Protein AF-R8BFD8-F1 (afdb_monomer)

Structure (mmCIF, N/CA/C/O backbone):
data_AF-R8BFD8-F1
#
_entry.id   AF-R8BFD8-F1
#
loop_
_atom_site.group_PDB
_atom_site.id
_atom_site.type_symbol
_atom_site.label_atom_id
_atom_site.label_alt_id
_atom_site.label_comp_id
_atom_site.label_asym_id
_atom_site.label_entity_id
_atom_site.label_seq_id
_atom_site.pdbx_PDB_ins_code
_atom_site.Cartn_x
_atom_site.Cartn_y
_atom_site.Cartn_z
_atom_site.occupancy
_atom_site.B_iso_or_equiv
_atom_site.auth_seq_id
_atom_site.auth_comp_id
_atom_site.auth_asym_id
_atom_site.auth_atom_id
_atom_site.pdbx_PDB_model_num
ATOM 1 N N . MET A 1 1 ? 11.371 11.823 -6.526 1.00 84.00 1 MET A N 1
ATOM 2 C CA . MET A 1 1 ? 12.541 11.211 -5.851 1.00 84.00 1 MET A CA 1
ATOM 3 C C . MET A 1 1 ? 12.281 10.876 -4.382 1.00 84.00 1 MET A C 1
ATOM 5 O O . MET A 1 1 ? 12.639 9.782 -3.983 1.00 84.00 1 MET A O 1
ATOM 9 N N . GLN A 1 2 ? 11.644 11.744 -3.578 1.00 92.69 2 GLN A N 1
ATOM 10 C CA . GLN A 1 2 ? 11.402 11.469 -2.145 1.00 92.69 2 GLN A CA 1
ATOM 11 C C . GLN A 1 2 ? 10.593 10.185 -1.894 1.00 92.69 2 GLN A C 1
ATOM 13 O O . GLN A 1 2 ? 11.042 9.323 -1.149 1.00 92.69 2 GLN A O 1
ATOM 18 N N . THR A 1 3 ? 9.448 10.019 -2.565 1.00 94.12 3 THR A N 1
ATOM 19 C CA . THR A 1 3 ? 8.595 8.826 -2.421 1.00 94.12 3 THR A CA 1
ATOM 20 C C . THR A 1 3 ? 9.321 7.539 -2.811 1.00 94.12 3 THR A C 1
ATOM 22 O O . THR A 1 3 ? 9.211 6.547 -2.109 1.00 94.12 3 THR A O 1
ATOM 25 N N . MET A 1 4 ? 10.118 7.571 -3.883 1.00 94.62 4 MET A N 1
ATOM 26 C CA . MET A 1 4 ? 10.977 6.452 -4.281 1.00 94.62 4 MET A CA 1
ATOM 27 C C . MET A 1 4 ? 11.963 6.108 -3.162 1.00 94.62 4 MET A C 1
ATOM 29 O O . MET A 1 4 ? 11.934 5.005 -2.637 1.00 94.62 4 MET A O 1
ATOM 33 N N . SER A 1 5 ? 12.754 7.080 -2.701 1.00 94.38 5 SER A N 1
ATOM 34 C CA . SER A 1 5 ? 13.704 6.868 -1.601 1.00 94.38 5 SER A CA 1
ATOM 35 C C . SER A 1 5 ? 13.037 6.316 -0.332 1.00 94.38 5 SER A C 1
ATOM 37 O O . SER A 1 5 ? 13.624 5.469 0.331 1.00 94.38 5 SER A O 1
ATOM 39 N N . TYR A 1 6 ? 11.803 6.726 -0.019 1.00 95.19 6 TYR A N 1
ATOM 40 C CA . TYR A 1 6 ? 11.042 6.166 1.100 1.00 95.19 6 TYR A CA 1
ATOM 41 C C . TYR A 1 6 ? 10.766 4.665 0.931 1.00 95.19 6 TYR A C 1
ATOM 43 O O . TYR A 1 6 ? 11.031 3.902 1.852 1.00 95.19 6 TYR A O 1
ATOM 51 N N . PHE A 1 7 ? 10.272 4.224 -0.229 1.00 95.56 7 PHE A N 1
ATOM 52 C CA . PHE A 1 7 ? 9.937 2.810 -0.455 1.00 95.56 7 PHE A CA 1
ATOM 53 C C . PHE A 1 7 ? 11.155 1.884 -0.548 1.00 95.56 7 PHE A C 1
ATOM 55 O O . PHE A 1 7 ? 11.007 0.687 -0.325 1.00 95.56 7 PHE A O 1
ATOM 62 N N . HIS A 1 8 ? 12.338 2.435 -0.818 1.00 94.88 8 HIS A N 1
ATOM 63 C CA . HIS A 1 8 ? 13.604 1.701 -0.763 1.00 94.88 8 HIS A CA 1
ATOM 64 C C . HIS A 1 8 ? 14.274 1.746 0.609 1.00 94.88 8 HIS A C 1
ATOM 66 O O . HIS A 1 8 ? 15.316 1.127 0.781 1.00 94.88 8 HIS A O 1
ATOM 72 N N . MET A 1 9 ? 13.736 2.487 1.577 1.00 92.88 9 MET A N 1
ATOM 73 C CA . MET A 1 9 ? 14.302 2.533 2.920 1.00 92.88 9 MET A CA 1
ATOM 74 C C . MET A 1 9 ? 14.095 1.190 3.628 1.00 92.88 9 MET A C 1
ATOM 76 O O . MET A 1 9 ? 12.984 0.659 3.641 1.00 92.88 9 MET A O 1
ATOM 80 N N . ASP A 1 10 ? 15.133 0.665 4.272 1.00 86.69 10 ASP A N 1
ATOM 81 C CA . ASP A 1 10 ? 14.997 -0.548 5.074 1.00 86.69 10 ASP A CA 1
ATOM 82 C C . ASP A 1 10 ? 14.181 -0.271 6.343 1.00 86.69 10 ASP A C 1
ATOM 84 O O . ASP A 1 10 ? 14.460 0.654 7.107 1.00 86.69 10 ASP A O 1
ATOM 88 N N . GLY A 1 11 ? 13.168 -1.103 6.591 1.00 72.12 11 GLY A N 1
ATOM 89 C CA . GLY A 1 11 ? 12.251 -0.955 7.728 1.00 72.12 11 GLY A CA 1
ATOM 90 C C . GLY A 1 11 ? 12.814 -1.392 9.083 1.00 72.12 11 GLY A C 1
ATOM 91 O O . GLY A 1 11 ? 12.080 -1.408 10.069 1.00 72.12 11 GLY A O 1
ATOM 92 N N . ASN A 1 12 ? 14.090 -1.782 9.151 1.00 71.06 12 ASN A N 1
ATOM 93 C CA . ASN A 1 12 ? 14.709 -2.264 10.382 1.00 71.06 12 ASN A CA 1
ATOM 94 C C . ASN A 1 12 ? 15.147 -1.068 11.252 1.00 71.06 12 ASN A C 1
ATOM 96 O O . ASN A 1 12 ? 15.845 -0.190 10.740 1.00 71.06 12 ASN A O 1
ATOM 100 N N . PRO A 1 13 ? 14.785 -1.007 12.549 1.00 62.38 13 PRO A N 1
ATOM 101 C CA . PRO A 1 13 ? 15.193 0.065 13.462 1.00 62.38 13 PRO A CA 1
ATOM 102 C C . PRO A 1 13 ? 16.685 -0.011 13.841 1.00 62.38 13 PRO A C 1
ATOM 104 O O . PRO A 1 13 ? 17.040 -0.163 15.009 1.00 62.38 13 PRO A O 1
ATOM 107 N N . SER A 1 14 ? 17.577 0.087 12.856 1.00 63.44 14 SER A N 1
ATOM 108 C CA . SER A 1 14 ? 19.000 0.330 13.088 1.00 63.44 14 SER A CA 1
ATOM 109 C C . SER A 1 14 ? 19.258 1.825 13.300 1.00 63.44 14 SER A C 1
ATOM 111 O O . SER A 1 14 ? 18.475 2.670 12.867 1.00 63.44 14 SER A O 1
ATOM 113 N N . GLU A 1 15 ? 20.374 2.169 13.944 1.00 66.94 15 GLU A N 1
ATOM 114 C CA . GLU A 1 15 ? 20.795 3.566 14.142 1.00 66.94 15 GLU A CA 1
ATOM 115 C C . GLU A 1 15 ? 21.097 4.287 12.815 1.00 66.94 15 GLU A C 1
ATOM 117 O O . GLU A 1 15 ? 21.105 5.517 12.764 1.00 66.94 15 GLU A O 1
ATOM 122 N N . VAL A 1 16 ? 21.322 3.530 11.734 1.00 79.50 16 VAL A N 1
ATOM 123 C CA . VAL A 1 16 ? 21.643 4.052 10.404 1.00 79.50 16 VAL A CA 1
ATOM 124 C C . VAL A 1 16 ? 20.543 3.686 9.416 1.00 79.50 16 VAL A C 1
ATOM 126 O O . VAL A 1 16 ? 20.238 2.512 9.214 1.00 79.50 16 VAL A O 1
ATOM 129 N N . THR A 1 17 ? 19.985 4.700 8.754 1.00 85.00 17 THR A N 1
ATOM 130 C CA . THR A 1 17 ? 19.067 4.520 7.626 1.00 85.00 17 THR A CA 1
ATOM 131 C C . THR A 1 17 ? 19.808 3.901 6.443 1.00 85.00 17 THR A C 1
ATOM 133 O O . THR A 1 17 ? 20.804 4.454 5.974 1.00 85.00 17 THR A O 1
ATOM 136 N N . GLN A 1 18 ? 19.317 2.760 5.963 1.00 90.00 18 GLN A N 1
ATOM 137 C CA . GLN A 1 18 ? 19.840 2.057 4.792 1.00 90.00 18 GLN A CA 1
ATOM 138 C C . GLN A 1 18 ? 18.793 2.036 3.679 1.00 90.00 18 GLN A C 1
ATOM 140 O O . GLN A 1 18 ? 17.596 2.179 3.938 1.00 90.00 18 GLN A O 1
ATOM 145 N N . TRP A 1 19 ? 19.267 1.896 2.441 1.00 92.81 19 TRP A N 1
ATOM 146 C CA . TRP A 1 19 ? 18.424 1.801 1.258 1.00 92.81 19 TRP A CA 1
ATOM 147 C C . TRP A 1 19 ? 18.726 0.522 0.490 1.00 92.81 19 TRP A C 1
ATOM 149 O O . TRP A 1 19 ? 19.882 0.252 0.159 1.00 92.81 19 TRP A O 1
ATOM 159 N N . ASN A 1 20 ? 17.675 -0.219 0.159 1.00 91.62 20 ASN A N 1
ATOM 160 C CA . ASN A 1 20 ? 17.741 -1.404 -0.672 1.00 91.62 20 ASN A CA 1
ATOM 161 C C . ASN A 1 20 ? 17.723 -1.009 -2.162 1.00 91.62 20 ASN A C 1
ATOM 163 O O . ASN A 1 20 ? 16.732 -0.438 -2.618 1.00 91.62 20 ASN A O 1
ATOM 167 N N . PRO A 1 21 ? 18.777 -1.316 -2.941 1.00 91.81 21 PRO A N 1
ATOM 168 C CA . PRO A 1 21 ? 18.846 -0.963 -4.358 1.00 91.81 21 PRO A CA 1
ATOM 169 C C . PRO A 1 21 ? 18.032 -1.899 -5.266 1.00 91.81 21 PRO A C 1
ATOM 171 O O . PRO A 1 21 ? 17.953 -1.654 -6.468 1.00 91.81 21 PRO A O 1
ATOM 174 N N . ALA A 1 22 ? 17.491 -2.999 -4.736 1.00 92.69 22 ALA A N 1
ATOM 175 C CA . ALA A 1 22 ? 16.716 -3.947 -5.523 1.00 92.69 22 ALA A CA 1
ATOM 176 C C . ALA A 1 22 ? 15.376 -3.323 -5.959 1.00 92.69 22 ALA A C 1
ATOM 178 O O . ALA A 1 22 ? 14.750 -2.623 -5.158 1.00 92.69 22 ALA A O 1
ATOM 179 N N . PRO A 1 23 ? 14.910 -3.591 -7.194 1.00 94.25 23 PRO A N 1
ATOM 180 C CA . PRO A 1 23 ? 13.660 -3.029 -7.684 1.00 94.25 23 PRO A CA 1
ATOM 181 C C . PRO A 1 23 ? 12.478 -3.535 -6.860 1.00 94.25 23 PRO A C 1
ATOM 183 O O . PRO A 1 23 ? 12.474 -4.687 -6.407 1.00 94.25 23 PRO A O 1
ATOM 186 N N . LEU A 1 24 ? 11.439 -2.713 -6.704 1.00 94.25 24 LEU A N 1
ATOM 187 C CA . LEU A 1 24 ? 10.277 -3.061 -5.877 1.00 94.25 24 LEU A CA 1
ATOM 188 C C . LEU A 1 24 ? 9.562 -4.348 -6.318 1.00 94.25 24 LEU A C 1
ATOM 190 O O . LEU A 1 24 ? 8.966 -5.046 -5.500 1.00 94.25 24 LEU A O 1
ATOM 194 N N . THR A 1 25 ? 9.646 -4.692 -7.602 1.00 92.44 25 THR A N 1
ATOM 195 C CA . THR A 1 25 ? 9.129 -5.938 -8.195 1.00 92.44 25 THR A CA 1
ATOM 196 C C . THR A 1 25 ? 9.777 -7.201 -7.631 1.00 92.44 25 THR A C 1
ATOM 198 O O . THR A 1 25 ? 9.126 -8.250 -7.603 1.00 92.44 25 THR A O 1
ATOM 201 N N . SER A 1 26 ? 11.032 -7.104 -7.185 1.00 92.56 26 SER A N 1
ATOM 202 C CA . SER A 1 26 ? 11.797 -8.212 -6.605 1.00 92.56 26 SER A CA 1
ATOM 203 C C . SER A 1 26 ? 11.483 -8.447 -5.124 1.00 92.56 26 SER A C 1
ATOM 205 O O . SER A 1 26 ? 11.767 -9.525 -4.598 1.00 92.56 26 SER A O 1
ATOM 207 N N . LEU A 1 27 ? 10.874 -7.465 -4.451 1.00 92.12 27 LEU A N 1
ATOM 208 C CA . LEU A 1 27 ? 10.529 -7.560 -3.039 1.00 92.12 27 LEU A CA 1
ATOM 209 C C . LEU A 1 27 ? 9.238 -8.373 -2.847 1.00 92.12 27 LEU A C 1
ATOM 211 O O . LEU A 1 27 ? 8.255 -8.167 -3.569 1.00 92.12 27 LEU A O 1
ATOM 215 N N . PRO A 1 28 ? 9.193 -9.289 -1.863 1.00 93.06 28 PRO A N 1
ATOM 216 C CA . PRO A 1 28 ? 7.971 -10.016 -1.555 1.00 93.06 28 PRO A CA 1
ATOM 217 C C . PRO A 1 28 ? 6.921 -9.054 -0.970 1.00 93.06 28 PRO A C 1
ATOM 219 O O . PRO A 1 28 ? 7.227 -8.321 -0.026 1.00 93.06 28 PRO A O 1
ATOM 222 N N . PRO A 1 29 ? 5.678 -9.045 -1.485 1.00 94.56 29 PRO A N 1
ATOM 223 C CA . PRO A 1 29 ? 4.630 -8.201 -0.934 1.00 94.56 29 PRO A CA 1
ATOM 224 C C . PRO A 1 29 ? 4.125 -8.742 0.405 1.00 94.56 29 PRO A C 1
ATOM 226 O O . PRO A 1 29 ? 4.040 -9.951 0.624 1.00 94.56 29 PRO A O 1
ATOM 229 N N . ILE A 1 30 ? 3.707 -7.829 1.276 1.00 93.88 30 ILE A N 1
ATOM 230 C CA . ILE A 1 30 ? 2.951 -8.151 2.482 1.00 93.88 30 ILE A CA 1
ATOM 231 C C . ILE A 1 30 ? 1.504 -8.427 2.077 1.00 93.88 30 ILE A C 1
ATOM 233 O O . ILE A 1 30 ? 0.840 -7.584 1.477 1.00 93.88 30 ILE A O 1
ATOM 237 N N . GLU A 1 31 ? 1.006 -9.606 2.431 1.00 95.00 31 GLU A N 1
ATOM 238 C CA . GLU A 1 31 ? -0.374 -10.008 2.177 1.00 95.00 31 GLU A CA 1
ATOM 239 C C . GLU A 1 31 ? -1.286 -9.613 3.346 1.00 95.00 31 GLU A C 1
ATOM 241 O O . GLU A 1 31 ? -1.130 -10.092 4.472 1.00 95.00 31 GLU A O 1
ATOM 246 N N . VAL A 1 32 ? -2.277 -8.761 3.079 1.00 94.38 32 VAL A N 1
ATOM 247 C CA . VAL A 1 32 ? -3.263 -8.320 4.072 1.00 94.38 32 VAL A CA 1
ATOM 248 C C . VAL A 1 32 ? -4.663 -8.741 3.646 1.00 94.38 32 VAL A C 1
ATOM 250 O O . VAL A 1 32 ? -5.207 -8.227 2.672 1.00 94.38 32 VAL A O 1
ATOM 253 N N . LYS A 1 33 ? -5.280 -9.655 4.400 1.00 94.94 33 LYS A N 1
ATOM 254 C CA . LYS A 1 33 ? -6.682 -10.037 4.183 1.00 94.94 33 LYS A CA 1
ATOM 255 C C . LYS A 1 33 ? -7.604 -8.854 4.447 1.00 94.94 33 LYS A C 1
ATOM 257 O O . LYS A 1 33 ? -7.488 -8.224 5.496 1.00 94.94 33 LYS A O 1
ATOM 262 N N . TYR A 1 34 ? -8.539 -8.582 3.548 1.00 94.00 34 TYR A N 1
ATOM 263 C CA . TYR A 1 34 ? -9.523 -7.507 3.727 1.00 94.00 34 TYR A CA 1
ATOM 264 C C . TYR A 1 34 ? -10.944 -8.019 3.990 1.00 94.00 34 TYR A C 1
ATOM 266 O O . TYR A 1 34 ? -11.841 -7.228 4.264 1.00 94.00 34 TYR A O 1
ATOM 274 N N . ALA A 1 35 ? -11.153 -9.333 3.942 1.00 90.62 35 ALA A N 1
ATOM 275 C CA . ALA A 1 35 ? -12.421 -9.968 4.265 1.00 90.62 35 ALA A CA 1
ATOM 276 C C . ALA A 1 35 ? -12.218 -11.232 5.120 1.00 90.62 35 ALA A C 1
ATOM 278 O O . ALA A 1 35 ? -11.097 -11.686 5.373 1.00 90.62 35 ALA A O 1
ATOM 279 N N . GLY A 1 36 ? -13.332 -11.770 5.621 1.00 87.88 36 GLY A N 1
ATOM 280 C CA . GLY A 1 36 ? -13.361 -12.914 6.528 1.00 87.88 36 GLY A CA 1
ATOM 281 C C . GLY A 1 36 ? -13.131 -12.563 8.009 1.00 87.88 36 GLY A C 1
ATOM 282 O O . GLY A 1 36 ? -12.995 -11.396 8.375 1.00 87.88 36 GLY A O 1
ATOM 283 N N . PRO A 1 37 ? -13.091 -13.581 8.889 1.00 83.81 37 PRO A N 1
ATOM 284 C CA . PRO A 1 37 ? -13.007 -13.398 10.344 1.00 83.81 37 PRO A CA 1
ATOM 285 C C . PRO A 1 37 ? -11.646 -12.871 10.819 1.00 83.81 37 PRO A C 1
ATOM 287 O O . PRO A 1 37 ? -11.534 -12.354 11.924 1.00 83.81 37 PRO A O 1
ATOM 290 N N . SER A 1 38 ? -10.607 -13.001 9.991 1.00 86.19 38 SER A N 1
ATOM 291 C CA . SER A 1 38 ? -9.245 -12.547 10.276 1.00 86.19 38 SER A CA 1
ATOM 292 C C . SER A 1 38 ? -8.852 -11.368 9.378 1.00 86.19 38 SER A C 1
ATOM 294 O O . SER A 1 38 ? -7.745 -11.358 8.829 1.00 86.19 38 SER A O 1
ATOM 296 N N . GLN A 1 39 ? -9.775 -10.430 9.146 1.00 88.88 39 GLN A N 1
ATOM 297 C CA . GLN A 1 39 ? -9.487 -9.241 8.345 1.00 88.88 39 GLN A CA 1
ATOM 298 C C . GLN A 1 39 ? -8.390 -8.404 9.014 1.00 88.88 39 GLN A C 1
ATOM 300 O O . GLN A 1 39 ? -8.391 -8.174 10.224 1.00 88.88 39 GLN A O 1
ATOM 305 N N . GLY A 1 40 ? -7.416 -7.982 8.218 1.00 88.44 40 GLY A N 1
ATOM 306 C CA . GLY A 1 40 ? -6.271 -7.219 8.679 1.00 88.44 40 GLY A CA 1
ATOM 307 C C . GLY A 1 40 ? -6.493 -5.707 8.704 1.00 88.44 40 GLY A C 1
ATOM 308 O O . GLY A 1 40 ? -5.697 -4.993 9.318 1.00 88.44 40 GLY A O 1
ATOM 309 N N . ILE A 1 41 ? -7.559 -5.241 8.060 1.00 92.69 41 ILE A N 1
ATOM 310 C CA . ILE A 1 41 ? -7.981 -3.843 7.986 1.00 92.69 41 ILE A CA 1
ATOM 311 C C . ILE A 1 41 ? -9.479 -3.761 8.273 1.00 92.69 41 ILE A C 1
ATOM 313 O O . ILE A 1 41 ? -10.209 -4.712 7.998 1.00 92.69 41 ILE A O 1
ATOM 317 N N . ALA A 1 42 ? -9.942 -2.633 8.811 1.00 90.12 42 ALA A N 1
ATOM 318 C CA . ALA A 1 42 ? -11.379 -2.416 9.017 1.00 90.12 42 ALA A CA 1
ATOM 319 C C . ALA A 1 42 ? -12.106 -1.940 7.753 1.00 90.12 42 ALA A C 1
ATOM 321 O O . ALA A 1 42 ? -13.295 -2.192 7.583 1.00 90.12 42 ALA A O 1
ATOM 322 N N . GLY A 1 43 ? -11.392 -1.244 6.875 1.00 91.88 43 GLY A N 1
ATOM 323 C CA . GLY A 1 43 ? -11.936 -0.681 5.652 1.00 91.88 43 GLY A CA 1
ATOM 324 C C . GLY A 1 43 ? -11.009 0.357 5.054 1.00 91.88 43 GLY A C 1
ATOM 325 O O . GLY A 1 43 ? -10.071 0.800 5.712 1.00 91.88 43 GLY A O 1
ATOM 326 N N . ILE A 1 44 ? -11.266 0.717 3.804 1.00 94.25 44 ILE A N 1
ATOM 327 C CA . ILE A 1 44 ? -10.526 1.743 3.076 1.00 94.25 44 ILE A CA 1
ATOM 328 C C . ILE A 1 44 ? -11.349 3.027 3.072 1.00 94.25 44 ILE A C 1
ATOM 330 O O . ILE A 1 44 ? -12.543 2.997 2.768 1.00 94.25 44 ILE A O 1
ATOM 334 N N . ILE A 1 45 ? -10.702 4.148 3.387 1.00 92.88 45 ILE A N 1
ATOM 335 C CA . ILE A 1 45 ? -11.280 5.493 3.279 1.00 92.88 45 ILE A CA 1
ATOM 336 C C . ILE A 1 45 ? -10.656 6.202 2.079 1.00 92.88 45 ILE A C 1
ATOM 338 O O . ILE A 1 45 ? -9.440 6.160 1.901 1.00 92.88 45 ILE A O 1
ATOM 342 N N . CYS A 1 46 ? -11.467 6.909 1.294 1.00 91.25 46 CYS A N 1
ATOM 343 C CA . CYS A 1 46 ? -10.990 7.775 0.217 1.00 91.25 46 CYS A CA 1
ATOM 344 C C . CYS A 1 46 ? -11.155 9.250 0.595 1.00 91.25 46 CYS A C 1
ATOM 346 O O . CYS A 1 46 ? -12.250 9.678 0.953 1.00 91.25 46 CYS A O 1
ATOM 348 N N . TYR A 1 47 ? -10.091 10.046 0.487 1.00 89.00 47 TYR A N 1
ATOM 349 C CA . TYR A 1 47 ? -10.139 11.496 0.699 1.00 89.00 47 TYR A CA 1
ATOM 350 C C . TYR A 1 47 ? -10.178 12.271 -0.617 1.00 89.00 47 TYR A C 1
ATOM 352 O O . TYR A 1 47 ? -9.471 11.966 -1.577 1.00 89.00 47 TYR A O 1
ATOM 360 N N . GLY A 1 48 ? -10.970 13.347 -0.636 1.00 73.50 48 GLY A N 1
ATOM 361 C CA . GLY A 1 48 ? -10.963 14.338 -1.716 1.00 73.50 48 GLY A CA 1
ATOM 362 C C . GLY A 1 48 ? -11.555 13.864 -3.048 1.00 73.50 48 GLY A C 1
ATOM 363 O O . GLY A 1 48 ? -11.412 14.575 -4.048 1.00 73.50 48 GLY A O 1
ATOM 364 N N . SER A 1 49 ? -12.199 12.695 -3.077 1.00 69.62 49 SER A N 1
ATOM 365 C CA . SER A 1 49 ? -12.963 12.194 -4.221 1.00 69.62 49 SER A CA 1
ATOM 366 C C . SER A 1 49 ? -14.192 11.418 -3.747 1.00 69.62 49 SER A C 1
ATOM 368 O O . SER A 1 49 ? -14.111 10.6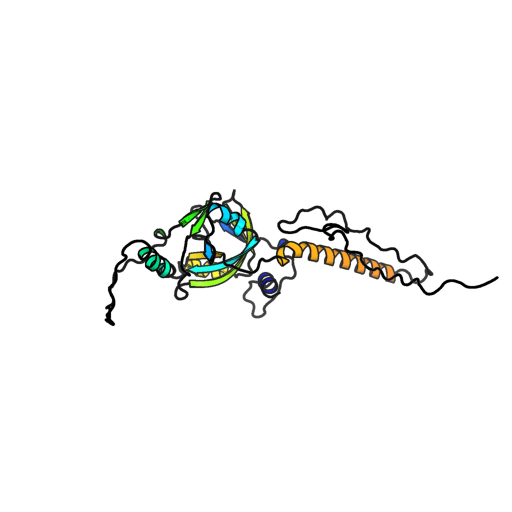01 -2.833 1.00 69.62 49 SER A O 1
ATOM 370 N N . HIS A 1 50 ? -15.336 11.678 -4.380 1.00 77.38 50 HIS A N 1
ATOM 371 C CA . HIS A 1 50 ? -16.529 10.851 -4.227 1.00 77.38 50 HIS A CA 1
ATOM 372 C C . HIS A 1 50 ? -16.376 9.650 -5.154 1.00 77.38 50 HIS A C 1
ATOM 374 O O . HIS A 1 50 ? -16.819 9.675 -6.302 1.00 77.38 50 HIS A O 1
ATOM 380 N N . LEU A 1 51 ? -15.659 8.634 -4.683 1.00 82.25 51 LEU A N 1
ATOM 381 C CA . LEU A 1 51 ? -15.451 7.420 -5.453 1.00 82.25 51 LEU A CA 1
ATOM 382 C C . LEU A 1 51 ? -16.652 6.488 -5.281 1.00 82.25 51 LEU A C 1
ATOM 384 O O . LEU A 1 51 ? -17.083 6.204 -4.163 1.00 82.25 51 LEU A O 1
ATOM 388 N N . MET A 1 52 ? -17.200 6.014 -6.398 1.00 87.19 52 MET A N 1
ATOM 389 C CA . MET A 1 52 ? -18.243 4.996 -6.353 1.00 87.19 52 MET A CA 1
ATOM 390 C C . MET A 1 52 ? -17.628 3.664 -5.905 1.00 87.19 52 MET A C 1
ATOM 392 O O . MET A 1 52 ? -16.556 3.316 -6.402 1.00 87.19 52 MET A O 1
ATOM 396 N N . PRO A 1 53 ? -18.293 2.876 -5.036 1.00 88.00 53 PRO A N 1
ATOM 397 C CA . PRO A 1 53 ? -17.709 1.645 -4.496 1.00 88.00 53 PRO A CA 1
ATOM 398 C C . PRO A 1 53 ? -17.217 0.658 -5.565 1.00 88.00 53 PRO A C 1
ATOM 400 O O . PRO A 1 53 ? -16.196 0.015 -5.374 1.00 88.00 53 PRO A O 1
ATOM 403 N N . HIS A 1 54 ? -17.895 0.575 -6.715 1.00 90.12 54 HIS A N 1
ATOM 404 C CA . HIS A 1 54 ? -17.516 -0.323 -7.814 1.00 90.12 54 HIS A CA 1
ATOM 405 C C . HIS A 1 54 ? -16.238 0.084 -8.566 1.00 90.12 54 HIS A C 1
ATOM 407 O O . HIS A 1 54 ? -15.751 -0.697 -9.367 1.00 90.12 54 HIS A O 1
ATOM 413 N N . LEU A 1 55 ? -15.708 1.290 -8.339 1.00 91.31 55 LEU A N 1
ATOM 414 C CA . LEU A 1 55 ? -14.452 1.761 -8.938 1.00 91.31 55 LEU A CA 1
ATOM 415 C C . LEU A 1 55 ? -13.289 1.724 -7.946 1.00 91.31 55 LEU A C 1
ATOM 417 O O . LEU A 1 55 ? -12.175 2.096 -8.301 1.00 91.31 55 LEU A O 1
ATOM 421 N N . LEU A 1 56 ? -13.533 1.326 -6.692 1.00 92.06 56 LEU A N 1
ATOM 422 C CA . LEU A 1 56 ? -12.516 1.376 -5.648 1.00 92.06 56 LEU A CA 1
ATOM 423 C C . LEU A 1 56 ? -11.314 0.502 -5.986 1.00 92.06 56 LEU A C 1
ATOM 425 O O . LEU A 1 56 ? -10.193 0.987 -5.883 1.00 92.06 56 LEU A O 1
ATOM 429 N N . ALA A 1 57 ? -11.546 -0.749 -6.391 1.00 92.94 57 ALA A N 1
ATOM 430 C CA . ALA A 1 57 ? -10.473 -1.689 -6.695 1.00 92.94 57 ALA A CA 1
ATOM 431 C C . ALA A 1 57 ? -9.543 -1.138 -7.787 1.00 92.94 57 ALA A C 1
ATOM 433 O O . ALA A 1 57 ? -8.335 -1.056 -7.575 1.00 92.94 57 ALA A O 1
ATOM 434 N N . ASP A 1 58 ? -10.111 -0.667 -8.898 1.00 91.88 58 ASP A N 1
ATOM 435 C CA . ASP A 1 58 ? -9.348 -0.092 -10.009 1.00 91.88 58 ASP A CA 1
ATOM 436 C C . ASP A 1 58 ? -8.629 1.203 -9.621 1.00 91.88 58 ASP A C 1
ATOM 438 O O . ASP A 1 58 ? -7.494 1.431 -10.031 1.00 91.88 58 ASP A O 1
ATOM 442 N N . ALA A 1 59 ? -9.271 2.054 -8.816 1.00 92.12 59 ALA A N 1
ATOM 443 C CA . ALA A 1 59 ? -8.713 3.347 -8.438 1.00 92.12 59 ALA A CA 1
ATOM 444 C C . ALA A 1 59 ? -7.535 3.237 -7.465 1.00 92.12 59 ALA A C 1
ATOM 446 O O . ALA A 1 59 ? -6.659 4.099 -7.487 1.00 92.12 59 ALA A O 1
ATOM 447 N N . ILE A 1 60 ? -7.530 2.230 -6.586 1.00 93.94 60 ILE A N 1
ATOM 448 C CA . ILE A 1 60 ? -6.465 2.066 -5.588 1.00 93.94 60 ILE A CA 1
ATOM 449 C C . ILE A 1 60 ? -5.337 1.153 -6.078 1.00 93.94 60 ILE A C 1
ATOM 451 O O . ILE A 1 60 ? -4.224 1.236 -5.553 1.00 93.94 60 ILE A O 1
ATOM 455 N N . ASN A 1 61 ? -5.592 0.287 -7.062 1.00 94.62 61 ASN A N 1
ATOM 456 C CA . ASN A 1 61 ? -4.585 -0.628 -7.586 1.00 94.62 61 ASN A CA 1
ATOM 457 C C . ASN A 1 61 ? -3.421 0.145 -8.231 1.00 94.62 61 ASN A C 1
ATOM 459 O O . ASN A 1 61 ? -3.632 1.055 -9.030 1.00 94.62 61 ASN A O 1
ATOM 463 N N . GLY A 1 62 ? -2.189 -0.185 -7.844 1.00 93.88 62 GLY A N 1
ATOM 464 C CA . GLY A 1 62 ? -0.985 0.530 -8.272 1.00 93.88 62 GLY A CA 1
ATOM 465 C C . GLY A 1 62 ? -0.738 1.860 -7.551 1.00 93.88 62 GLY A C 1
ATOM 466 O O . GLY A 1 62 ? 0.263 2.515 -7.820 1.00 93.88 62 GLY A O 1
ATOM 467 N N . THR A 1 63 ? -1.599 2.288 -6.621 1.00 95.06 63 THR A N 1
ATOM 468 C CA . THR A 1 63 ? -1.458 3.599 -5.961 1.00 95.06 63 THR A CA 1
ATOM 469 C C . THR A 1 63 ? -0.779 3.526 -4.595 1.00 95.06 63 THR A C 1
ATOM 471 O O . THR A 1 63 ? -0.704 2.478 -3.948 1.00 95.06 63 THR A O 1
ATOM 474 N N . VAL A 1 64 ? -0.285 4.681 -4.142 1.00 96.62 64 VAL A N 1
ATOM 475 C CA . VAL A 1 64 ? 0.201 4.866 -2.773 1.00 96.62 64 VAL A CA 1
ATOM 476 C C . VAL A 1 64 ? -0.972 5.215 -1.862 1.00 96.62 64 VAL A C 1
ATOM 478 O O . VAL A 1 64 ? -1.771 6.099 -2.166 1.00 96.62 64 VAL A O 1
ATOM 481 N N . ILE A 1 65 ? -1.029 4.553 -0.714 1.00 96.31 65 ILE A N 1
ATOM 482 C CA . ILE A 1 65 ? -1.996 4.783 0.357 1.00 96.31 65 ILE A CA 1
ATOM 483 C C . ILE A 1 65 ? -1.269 5.137 1.656 1.00 96.31 65 ILE A C 1
ATOM 485 O O . ILE A 1 65 ? -0.130 4.722 1.888 1.00 96.31 65 ILE A O 1
ATOM 489 N N . ALA A 1 66 ? -1.942 5.878 2.532 1.00 96.44 66 ALA A N 1
ATOM 490 C CA . ALA A 1 66 ? -1.492 6.052 3.907 1.00 96.44 66 ALA A CA 1
ATOM 491 C C . ALA A 1 66 ? -2.035 4.926 4.791 1.00 96.44 66 ALA A C 1
ATOM 493 O O . ALA A 1 66 ? -3.190 4.520 4.665 1.00 96.44 66 ALA A O 1
ATOM 494 N N . VAL A 1 67 ? -1.203 4.440 5.705 1.00 95.75 67 VAL A N 1
ATOM 495 C CA . VAL A 1 67 ? -1.573 3.443 6.709 1.00 95.75 67 VAL A CA 1
ATOM 496 C C . VAL A 1 67 ? -1.828 4.180 8.016 1.00 95.75 67 VAL A C 1
ATOM 498 O O . VAL A 1 67 ? -0.892 4.636 8.678 1.00 95.75 67 VAL A O 1
ATOM 501 N N . VAL A 1 68 ? -3.103 4.322 8.375 1.00 95.25 68 VAL A N 1
ATOM 502 C CA . VAL A 1 68 ? -3.522 5.104 9.540 1.00 95.25 68 VAL A CA 1
ATOM 503 C C . VAL A 1 68 ? -3.945 4.174 10.670 1.00 95.25 68 VAL A C 1
ATOM 505 O O . VAL A 1 68 ? -4.751 3.262 10.490 1.00 95.25 68 VAL A O 1
ATOM 508 N N . GLU A 1 69 ? -3.391 4.426 11.848 1.00 95.00 69 GLU A N 1
ATOM 509 C CA . GLU A 1 69 ? -3.840 3.868 13.113 1.00 95.00 69 GLU A CA 1
ATOM 510 C C . GLU A 1 69 ? -4.992 4.704 13.665 1.00 95.00 69 GLU A C 1
ATOM 512 O O . GLU A 1 69 ? -4.869 5.922 13.823 1.00 95.00 69 GLU A O 1
ATOM 517 N N . ILE A 1 70 ? -6.089 4.043 14.011 1.00 93.25 70 ILE A N 1
ATOM 518 C CA . ILE A 1 70 ? -7.201 4.623 14.754 1.00 93.25 70 ILE A CA 1
ATOM 519 C C . ILE A 1 70 ? -7.104 4.137 16.197 1.00 93.25 70 ILE A C 1
ATOM 521 O O . ILE A 1 70 ? -7.351 2.962 16.473 1.00 93.25 70 ILE A O 1
ATOM 525 N N . GLN A 1 71 ? -6.739 5.045 17.099 1.00 92.75 71 GLN A N 1
ATOM 526 C CA . GLN A 1 71 ? -6.522 4.745 18.518 1.00 92.75 71 GLN A CA 1
ATOM 527 C C . GLN A 1 71 ? -7.832 4.766 19.315 1.00 92.75 71 GLN A C 1
ATOM 529 O O . GLN A 1 71 ? -7.996 4.013 20.270 1.00 92.75 71 GLN A O 1
ATOM 534 N N . ASP A 1 72 ? -8.776 5.624 18.920 1.00 89.81 72 ASP A N 1
ATOM 535 C CA . ASP A 1 72 ? -10.089 5.755 19.556 1.00 89.81 72 ASP A CA 1
ATOM 536 C C . ASP A 1 72 ? -11.170 5.897 18.464 1.00 89.81 72 ASP A C 1
ATOM 538 O O . ASP A 1 72 ? -11.003 6.712 17.547 1.00 89.81 72 ASP A O 1
ATOM 542 N N . PRO A 1 73 ? -12.300 5.164 18.545 1.00 83.88 73 PRO A N 1
ATOM 543 C CA . PRO A 1 73 ? -13.449 5.342 17.653 1.00 83.88 73 PRO A CA 1
ATOM 544 C C . PRO A 1 73 ? -13.977 6.782 17.549 1.00 83.88 73 PRO A C 1
ATOM 546 O O . PRO A 1 73 ? -14.617 7.142 16.556 1.00 83.88 73 PRO A O 1
ATOM 549 N N . LYS A 1 74 ? -13.672 7.652 18.522 1.00 86.19 74 LYS A N 1
ATOM 550 C CA . LYS A 1 74 ? -13.933 9.100 18.443 1.00 86.19 74 LYS A CA 1
ATOM 551 C C . LYS A 1 74 ? -13.299 9.772 17.222 1.00 86.19 74 LYS A C 1
ATOM 553 O O . LYS A 1 74 ? -13.757 10.844 16.822 1.00 86.19 74 LYS A O 1
ATOM 558 N N . ALA A 1 75 ? -12.316 9.136 16.582 1.00 86.50 75 ALA A N 1
ATOM 559 C CA . ALA A 1 75 ? -11.750 9.558 15.303 1.00 86.50 75 ALA A CA 1
ATOM 560 C C . ALA A 1 75 ? -12.808 9.796 14.209 1.00 86.50 75 ALA A C 1
ATOM 562 O O . ALA A 1 75 ? -12.633 10.693 13.381 1.00 86.50 75 ALA A O 1
ATOM 563 N N . PHE A 1 76 ? -13.911 9.038 14.238 1.00 83.44 76 PHE A N 1
ATOM 564 C CA . PHE A 1 76 ? -14.991 9.102 13.248 1.00 83.44 76 PHE A CA 1
ATOM 565 C C . PHE A 1 76 ? -16.107 10.101 13.606 1.00 83.44 76 PHE A C 1
ATOM 567 O O . PHE A 1 76 ? -16.972 10.385 12.779 1.00 83.44 76 PHE A O 1
ATOM 574 N N . GLN A 1 77 ? -16.112 10.679 14.816 1.00 73.06 77 GLN A N 1
ATOM 575 C CA . GLN A 1 77 ? -17.227 11.515 15.291 1.00 73.06 77 GLN A CA 1
ATOM 576 C C . GLN A 1 77 ? -17.423 12.812 14.508 1.00 73.06 77 GLN A C 1
ATOM 578 O O . GLN A 1 77 ? -18.550 13.298 14.428 1.00 73.06 77 GLN A O 1
ATOM 583 N N . THR A 1 78 ? -16.371 13.374 13.910 1.00 62.16 78 THR A N 1
ATOM 584 C CA . THR A 1 78 ? -16.520 14.559 13.053 1.00 62.16 78 THR A CA 1
ATOM 585 C C . THR A 1 78 ? -17.450 14.264 11.873 1.00 62.16 78 THR A C 1
ATOM 587 O O . THR A 1 78 ? -18.266 15.108 11.517 1.00 62.16 78 THR A O 1
ATOM 590 N N . ALA A 1 79 ? -17.399 13.045 11.323 1.00 56.47 79 ALA A N 1
ATOM 591 C CA . ALA A 1 79 ? -18.298 12.611 10.258 1.00 56.47 79 ALA A CA 1
ATOM 592 C C . ALA A 1 79 ? -19.740 12.410 10.763 1.00 56.47 79 ALA A C 1
ATOM 594 O O . ALA A 1 79 ? -20.683 12.815 10.091 1.00 56.47 79 ALA A O 1
ATOM 595 N N . LEU A 1 80 ? -19.919 11.862 11.972 1.00 57.53 80 LEU A N 1
ATOM 596 C CA . LEU A 1 80 ? -21.246 11.636 12.567 1.00 57.53 80 LEU A CA 1
ATOM 597 C C . LEU A 1 80 ? -21.977 12.943 12.912 1.00 57.53 80 LEU A C 1
ATOM 599 O O . LEU A 1 80 ? -23.183 13.034 12.719 1.00 57.53 80 LEU A O 1
ATOM 603 N N . LYS A 1 81 ? -21.262 13.978 13.372 1.00 55.78 81 LYS A N 1
ATOM 604 C CA . LYS A 1 81 ? -21.861 15.297 13.657 1.00 55.78 81 LYS A CA 1
ATOM 605 C C . LYS A 1 81 ? -22.284 16.040 12.386 1.00 55.78 81 LYS A C 1
ATOM 607 O O . LYS A 1 81 ? -23.263 16.775 12.420 1.00 55.78 81 LYS A O 1
ATOM 612 N N . HIS A 1 82 ? -21.570 15.836 11.278 1.00 50.38 82 HIS A N 1
ATOM 613 C CA . HIS A 1 82 ? -21.871 16.482 9.996 1.00 50.38 82 HIS A CA 1
ATOM 614 C C . HIS A 1 82 ? -22.923 15.734 9.162 1.00 50.38 82 HIS A C 1
ATOM 616 O O . HIS A 1 82 ? -23.588 16.349 8.335 1.00 50.38 82 HIS A O 1
ATOM 622 N N . GLY A 1 83 ? -23.106 14.429 9.389 1.00 46.62 83 GLY A N 1
ATOM 623 C CA . GLY A 1 83 ? -24.169 13.639 8.755 1.00 46.62 83 GLY A CA 1
ATOM 624 C C . GLY A 1 83 ? -25.575 13.930 9.294 1.00 46.62 83 GLY A C 1
ATOM 625 O O . GLY A 1 83 ? -26.552 13.571 8.650 1.00 46.62 83 GLY A O 1
ATOM 626 N N . ILE A 1 84 ? -25.689 14.599 10.448 1.00 49.31 84 ILE A N 1
ATOM 627 C CA . ILE A 1 84 ? -26.976 14.962 11.069 1.00 49.31 84 ILE A CA 1
ATOM 628 C C . ILE A 1 84 ? -27.483 16.334 10.574 1.00 49.31 84 ILE A C 1
ATOM 630 O O . ILE A 1 84 ? -28.654 16.649 10.746 1.00 49.31 84 ILE A O 1
ATOM 634 N N . SER A 1 85 ? -26.652 17.150 9.911 1.00 44.12 85 SER A N 1
ATOM 635 C CA . SER A 1 85 ? -27.010 18.528 9.533 1.00 44.12 85 SER A CA 1
ATOM 636 C C . SER A 1 85 ? -27.408 18.741 8.067 1.00 44.12 85 SER A C 1
ATOM 638 O O . SER A 1 85 ? -27.596 19.888 7.669 1.00 44.12 85 SER A O 1
ATOM 640 N N . SER A 1 86 ? -27.537 17.688 7.251 1.00 41.94 86 SER A N 1
ATOM 641 C CA . SER A 1 86 ? -27.738 17.870 5.804 1.00 41.94 86 SER A CA 1
ATOM 642 C C . SER A 1 86 ? -29.178 17.751 5.297 1.00 41.94 86 SER A C 1
ATOM 644 O O . SER A 1 86 ? -29.350 17.998 4.106 1.00 41.94 86 SER A O 1
ATOM 646 N N . ASP A 1 87 ? -30.190 17.405 6.108 1.00 41.75 87 ASP A N 1
ATOM 647 C CA . ASP A 1 87 ? -31.518 17.148 5.512 1.00 41.75 87 ASP A CA 1
ATOM 648 C C . ASP A 1 87 ? -32.772 17.691 6.205 1.00 41.75 87 ASP A C 1
ATOM 650 O O . ASP A 1 87 ? -33.831 17.584 5.602 1.00 41.75 87 ASP A O 1
ATOM 654 N N . GLU A 1 88 ? -32.730 18.367 7.361 1.00 45.88 88 GLU A N 1
ATOM 655 C CA . GLU A 1 88 ? -33.949 19.032 7.861 1.00 45.88 88 GLU A CA 1
ATOM 656 C C . GLU A 1 88 ? -33.699 20.385 8.552 1.00 45.88 88 GLU A C 1
ATOM 658 O O . GLU A 1 88 ? -32.874 20.520 9.451 1.00 45.88 88 GLU A O 1
ATOM 663 N N . ILE A 1 89 ? -34.538 21.348 8.144 1.00 37.59 89 ILE A N 1
ATOM 664 C CA . ILE A 1 89 ? -34.813 22.689 8.688 1.00 37.59 89 ILE A CA 1
ATOM 665 C C . ILE A 1 89 ? -34.028 23.841 8.041 1.00 37.59 89 ILE A C 1
ATOM 667 O O . ILE A 1 89 ? -33.077 24.415 8.564 1.00 37.59 89 ILE A O 1
ATOM 671 N N . SER A 1 90 ? -34.574 24.272 6.903 1.00 43.00 90 SER A N 1
ATOM 672 C CA . SER A 1 90 ? -34.707 25.693 6.594 1.00 43.00 90 SER A CA 1
ATOM 673 C C . SER A 1 90 ? -35.556 26.368 7.680 1.00 43.00 90 SER A C 1
ATOM 675 O O . SER A 1 90 ? -36.704 25.969 7.850 1.00 43.00 90 SER A O 1
ATOM 677 N N . GLN A 1 91 ? -35.012 27.364 8.387 1.00 35.53 91 GLN A N 1
ATOM 678 C CA . GLN A 1 91 ? -35.686 28.612 8.792 1.00 35.53 91 GLN A CA 1
ATOM 679 C C . GLN A 1 91 ? -34.794 29.422 9.746 1.00 35.53 91 GLN A C 1
ATOM 681 O O . GLN A 1 91 ? -34.550 29.035 10.884 1.00 35.53 91 GLN A O 1
ATOM 686 N N . ASP A 1 92 ? -34.304 30.546 9.229 1.00 41.19 92 ASP A N 1
ATOM 687 C CA . ASP A 1 92 ? -34.145 31.850 9.878 1.00 41.19 92 ASP A CA 1
ATOM 688 C C . ASP A 1 92 ? -34.294 31.907 11.412 1.00 41.19 92 ASP A C 1
ATOM 690 O O . ASP A 1 92 ? -35.403 32.076 11.914 1.00 41.19 92 ASP A O 1
ATOM 694 N N . VAL A 1 93 ? -33.173 31.924 12.148 1.00 35.47 93 VAL A N 1
ATOM 695 C CA . VAL A 1 93 ? -33.061 32.669 13.417 1.00 35.47 93 VAL A CA 1
ATOM 696 C C . VAL A 1 93 ? -31.646 33.244 13.555 1.00 35.47 93 VAL A C 1
ATOM 698 O O . VAL A 1 93 ? -30.660 32.529 13.719 1.00 35.47 93 VAL A O 1
ATOM 701 N N . GLU A 1 94 ? -31.569 34.569 13.479 1.00 41.28 94 GLU A N 1
ATOM 702 C CA . GLU A 1 94 ? -30.461 35.405 13.935 1.00 41.28 94 GLU A CA 1
ATOM 703 C C . GLU A 1 94 ? -30.462 35.472 15.480 1.00 41.28 94 GLU A C 1
ATOM 705 O O . GLU A 1 94 ? -31.534 35.450 16.082 1.00 41.28 94 GLU A O 1
ATOM 710 N N . MET A 1 95 ? -29.280 35.661 16.089 1.00 36.00 95 MET A N 1
ATOM 711 C CA . MET A 1 95 ? -28.996 36.021 17.501 1.00 36.00 95 MET A CA 1
ATOM 712 C C . MET A 1 95 ? -28.626 34.895 18.483 1.00 36.00 95 MET A C 1
ATOM 714 O O . MET A 1 95 ? -29.394 33.975 18.739 1.00 36.00 95 MET A O 1
ATOM 718 N N . GLY A 1 96 ? -27.500 35.106 19.181 1.00 30.23 96 GLY A N 1
ATOM 719 C CA . GLY A 1 96 ? -27.301 34.615 20.549 1.00 30.23 96 GLY A CA 1
ATOM 720 C C . GLY A 1 96 ? -25.925 34.022 20.832 1.00 30.23 96 GLY A C 1
ATOM 721 O O . GLY A 1 96 ? -25.728 32.820 20.713 1.00 30.23 96 GLY A O 1
ATOM 722 N N . VAL A 1 97 ? -24.984 34.857 21.279 1.00 40.69 97 VAL A N 1
ATOM 723 C CA . VAL A 1 97 ? -23.786 34.400 21.997 1.00 40.69 97 VAL A CA 1
ATOM 724 C C . VAL A 1 97 ? -24.276 33.838 23.334 1.00 40.69 97 VAL A C 1
ATOM 726 O O . VAL A 1 97 ? -24.696 34.600 24.202 1.00 40.69 97 VAL A O 1
ATOM 729 N N . GLY A 1 98 ? -24.312 32.516 23.465 1.00 29.62 98 GLY A N 1
ATOM 730 C CA . GLY A 1 98 ? -24.789 31.829 24.659 1.00 29.62 98 GLY A CA 1
ATOM 731 C C . GLY A 1 98 ? -23.968 30.573 24.889 1.00 29.62 98 GLY A C 1
ATOM 732 O O . GLY A 1 98 ? -23.943 29.684 24.042 1.00 29.62 98 GLY A O 1
ATOM 733 N N . GLU A 1 99 ? -23.261 30.553 26.015 1.00 42.38 99 GLU A N 1
ATOM 734 C CA . GLU A 1 99 ? -22.588 29.388 26.581 1.00 42.38 99 GLU A CA 1
ATOM 735 C C . GLU A 1 99 ? -23.539 28.185 26.568 1.00 42.38 99 GLU A C 1
ATOM 737 O O . GLU A 1 99 ? -24.633 28.249 27.127 1.00 42.38 99 GLU A O 1
ATOM 742 N N . LEU A 1 100 ? 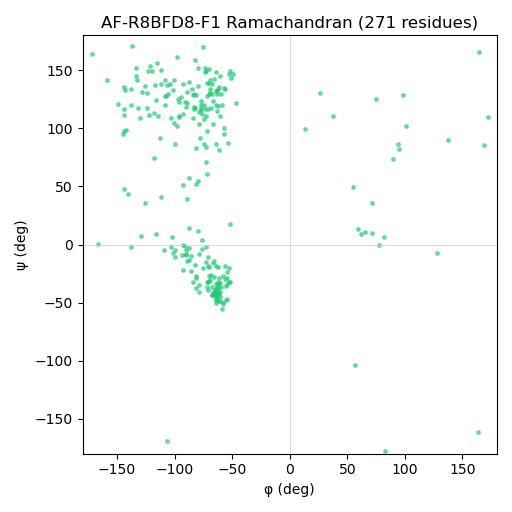-23.138 27.096 25.911 1.00 36.03 100 LEU A N 1
ATOM 743 C CA . LEU A 1 100 ? -23.859 25.831 25.969 1.00 36.03 100 LEU A CA 1
ATOM 744 C C . LEU A 1 100 ? -22.981 24.799 26.661 1.00 36.03 100 LEU A C 1
ATOM 746 O O . LEU A 1 100 ? -21.935 24.385 26.160 1.00 36.03 100 LEU A O 1
ATOM 750 N N . GLU A 1 101 ? -23.456 24.475 27.855 1.00 33.12 101 GLU A N 1
ATOM 751 C CA . GLU A 1 101 ? -22.977 23.483 28.794 1.00 33.12 101 GLU A CA 1
ATOM 752 C C . GLU A 1 101 ? -22.794 22.105 28.147 1.00 33.12 101 GLU A C 1
ATOM 754 O O . GLU A 1 101 ? -23.500 21.700 27.218 1.00 33.12 101 GLU A O 1
ATOM 759 N N . GLU A 1 102 ? -21.817 21.383 28.687 1.00 38.47 102 GLU A N 1
ATOM 760 C CA . GLU A 1 102 ? -21.478 20.002 28.381 1.00 38.47 102 GLU A CA 1
ATOM 761 C C . GLU A 1 102 ? -22.688 19.081 28.611 1.00 38.47 102 GLU A C 1
ATOM 763 O O . GLU A 1 102 ? -22.939 18.599 29.713 1.00 38.47 102 GLU A O 1
ATOM 768 N N . ALA A 1 103 ? -23.446 18.795 27.552 1.00 34.34 103 ALA A N 1
ATOM 769 C CA . ALA A 1 103 ? -24.398 17.694 27.561 1.00 34.34 103 ALA A CA 1
ATOM 770 C C . ALA A 1 103 ? -23.636 16.372 27.361 1.00 34.34 103 ALA A C 1
ATOM 772 O O . ALA A 1 103 ? -23.396 15.923 26.236 1.00 34.34 103 ALA A O 1
ATOM 773 N N . GLU A 1 104 ? -23.244 15.757 28.479 1.00 36.50 104 GLU A N 1
ATOM 774 C CA . GLU A 1 104 ? -22.738 14.386 28.582 1.00 36.50 104 GLU A CA 1
ATOM 775 C C . GLU A 1 104 ? -23.801 13.364 28.131 1.00 36.50 104 GLU A C 1
ATOM 777 O O . GLU A 1 104 ? -24.499 12.735 28.922 1.00 36.50 104 GLU A O 1
ATOM 782 N N . GLY A 1 105 ? -23.926 13.177 26.819 1.00 31.73 105 GLY A N 1
ATOM 783 C CA . GLY A 1 105 ? -24.596 12.033 26.206 1.00 31.73 105 GLY A CA 1
ATOM 784 C C . GLY A 1 105 ? -23.558 11.014 25.753 1.00 31.73 105 GLY A C 1
ATOM 785 O O . GLY A 1 105 ? -23.103 11.054 24.611 1.00 31.73 105 GLY A O 1
ATOM 786 N N . HIS A 1 106 ? -23.153 10.113 26.649 1.00 39.00 106 HIS A N 1
ATOM 787 C CA . HIS A 1 106 ? -22.226 9.017 26.362 1.00 39.00 106 HIS A CA 1
ATOM 788 C C . HIS A 1 106 ? -22.818 8.020 25.352 1.00 39.00 106 HIS A C 1
ATOM 790 O O . HIS A 1 106 ? -23.371 6.988 25.723 1.00 39.00 106 HIS A O 1
ATOM 796 N N . ILE A 1 107 ? -22.642 8.288 24.062 1.00 40.62 107 ILE A N 1
ATOM 797 C CA . ILE A 1 107 ? -22.668 7.255 23.026 1.00 40.62 107 ILE A CA 1
ATOM 798 C C . ILE A 1 107 ? -21.243 7.184 22.484 1.00 40.62 107 ILE A C 1
ATOM 800 O O . ILE A 1 107 ? -20.856 7.951 21.604 1.00 40.62 107 ILE A O 1
ATOM 804 N N . SER A 1 108 ? -20.417 6.309 23.065 1.00 37.47 108 SER A N 1
ATOM 805 C CA . SER A 1 108 ? -19.150 5.936 22.433 1.00 37.47 108 SER A CA 1
ATOM 806 C C . SER A 1 108 ? -19.493 5.253 21.107 1.00 37.47 108 SER A C 1
ATOM 808 O O . SER A 1 108 ? -20.133 4.199 21.142 1.00 37.47 108 SER A O 1
ATOM 810 N N . PRO A 1 109 ? -19.127 5.823 19.946 1.00 46.84 109 PRO A N 1
ATOM 811 C CA . PRO A 1 109 ? -19.401 5.188 18.670 1.00 46.84 109 PRO A CA 1
ATOM 812 C C . PRO A 1 109 ? -18.607 3.889 18.631 1.00 46.84 109 PRO A C 1
ATOM 814 O O . PRO A 1 109 ? -17.391 3.876 18.797 1.00 46.84 109 PRO A O 1
ATOM 817 N N . THR A 1 110 ? -19.304 2.775 18.486 1.00 52.31 110 THR A N 1
ATOM 818 C CA . THR A 1 110 ? -18.678 1.479 18.228 1.00 52.31 110 THR A CA 1
ATOM 819 C C . THR A 1 110 ? -18.330 1.417 16.740 1.00 52.31 110 THR A C 1
ATOM 821 O O . THR A 1 110 ? -19.003 2.053 15.928 1.00 52.31 110 THR A O 1
ATOM 824 N N . LEU A 1 111 ? -17.295 0.660 16.360 1.00 55.88 111 LEU A N 1
ATOM 825 C CA . LEU A 1 111 ? -16.884 0.500 14.954 1.00 55.88 111 LEU A CA 1
ATOM 826 C C . LEU A 1 111 ? -18.048 0.015 14.052 1.00 55.88 111 LEU A C 1
ATOM 828 O O . LEU A 1 111 ? -18.081 0.299 12.860 1.00 55.88 111 LEU A O 1
ATOM 832 N N . ASP A 1 112 ? -19.040 -0.647 14.653 1.00 55.38 112 ASP A N 1
ATOM 833 C CA . ASP A 1 112 ? -20.264 -1.147 14.016 1.00 55.38 112 ASP A CA 1
ATOM 834 C C . ASP A 1 112 ? -21.206 -0.044 13.500 1.00 55.38 112 ASP A C 1
ATOM 836 O O . ASP A 1 112 ? -22.095 -0.321 12.698 1.00 55.38 112 ASP A O 1
ATOM 840 N N . GLN A 1 113 ? -21.032 1.207 13.940 1.00 59.06 113 GLN A N 1
ATOM 841 C CA . GLN A 1 113 ? -21.836 2.348 13.481 1.00 59.06 113 GLN A CA 1
ATOM 842 C C . GLN A 1 113 ? -21.266 3.018 12.224 1.00 59.06 113 GLN A C 1
ATOM 844 O O . GLN A 1 113 ? -21.863 3.965 11.707 1.00 59.06 113 GLN A O 1
ATOM 849 N N . LEU A 1 114 ? -20.111 2.569 11.722 1.00 68.50 114 LEU A N 1
ATOM 850 C CA . LEU A 1 114 ? -19.581 3.095 10.472 1.00 68.50 114 LEU A CA 1
ATOM 851 C C . LEU A 1 114 ? -20.405 2.594 9.284 1.00 68.50 114 LEU A C 1
ATOM 853 O O . LEU A 1 114 ? -20.757 1.421 9.190 1.00 68.50 114 LEU A O 1
ATOM 857 N N . SER A 1 115 ? -20.653 3.490 8.328 1.00 73.75 115 SER A N 1
ATOM 858 C CA . SER A 1 115 ? -21.276 3.163 7.041 1.00 73.75 115 SER A CA 1
ATOM 859 C C . SER A 1 115 ? -20.292 2.401 6.145 1.00 73.75 115 SER A C 1
ATOM 861 O O . SER A 1 115 ? -19.759 2.943 5.173 1.00 73.75 115 SER A O 1
ATOM 863 N N . VAL A 1 116 ? -20.011 1.147 6.505 1.00 85.81 116 VAL A N 1
ATOM 864 C CA . VAL A 1 116 ? -19.149 0.245 5.736 1.00 85.81 116 VAL A CA 1
ATOM 865 C C . VAL A 1 116 ? -19.972 -0.397 4.626 1.00 85.81 116 VAL A C 1
ATOM 867 O O . VAL A 1 116 ? -20.908 -1.151 4.879 1.00 85.81 116 VAL A O 1
ATOM 870 N N . THR A 1 117 ? -19.614 -0.111 3.379 1.00 90.31 117 THR A N 1
ATOM 871 C CA . THR A 1 117 ? -20.187 -0.757 2.191 1.00 90.31 117 THR A CA 1
ATOM 872 C C . THR A 1 117 ? -19.143 -1.686 1.589 1.00 90.31 117 THR A C 1
ATOM 874 O O . THR A 1 117 ? -17.966 -1.347 1.571 1.00 90.31 117 THR A O 1
ATOM 877 N N . ARG A 1 118 ? -19.539 -2.856 1.083 1.00 90.75 118 ARG A N 1
ATOM 878 C CA . ARG A 1 118 ? -18.614 -3.731 0.350 1.00 90.75 118 ARG A CA 1
ATOM 879 C C . ARG A 1 118 ? -18.669 -3.450 -1.146 1.00 90.75 118 ARG A C 1
ATOM 881 O O . ARG A 1 118 ? -19.751 -3.253 -1.696 1.00 90.75 118 ARG A O 1
ATOM 888 N N . THR A 1 119 ? -17.507 -3.425 -1.786 1.00 92.44 119 THR A N 1
ATOM 889 C CA . THR A 1 119 ? -17.395 -3.338 -3.248 1.00 92.44 119 THR A CA 1
ATOM 890 C C . THR A 1 119 ? -17.739 -4.686 -3.900 1.00 92.44 119 THR A C 1
ATOM 892 O O . THR A 1 119 ? -17.861 -5.688 -3.185 1.00 92.44 119 THR A O 1
ATOM 895 N N . PRO A 1 120 ? -17.896 -4.754 -5.238 1.00 91.50 120 PRO A N 1
ATOM 896 C CA . PRO A 1 120 ? -18.080 -6.023 -5.951 1.00 91.50 120 PRO A CA 1
ATOM 897 C C . PRO A 1 120 ? -16.969 -7.050 -5.678 1.00 91.50 120 PRO A C 1
ATOM 899 O O . PRO A 1 120 ? -17.225 -8.249 -5.675 1.00 91.50 120 PRO A O 1
ATOM 902 N N . GLU A 1 121 ? -15.756 -6.583 -5.384 1.00 92.50 121 GLU A N 1
ATOM 903 C CA . GLU A 1 121 ? -14.570 -7.382 -5.047 1.00 92.50 121 GLU A CA 1
ATOM 904 C C . GLU A 1 121 ? -14.470 -7.719 -3.546 1.00 92.50 121 GLU A C 1
ATOM 906 O O . GLU A 1 121 ? -13.406 -8.113 -3.062 1.00 92.50 121 GLU A O 1
ATOM 911 N N . SER A 1 122 ? -15.558 -7.525 -2.792 1.00 92.44 122 SER A N 1
ATOM 912 C CA . SER A 1 122 ? -15.651 -7.701 -1.335 1.00 92.44 122 SER A CA 1
ATOM 913 C C . SER A 1 122 ? -14.811 -6.729 -0.496 1.00 92.44 122 SER A C 1
ATOM 915 O O . SER A 1 122 ? -14.706 -6.924 0.719 1.00 92.44 122 SER A O 1
ATOM 917 N N . ILE A 1 123 ? -14.235 -5.674 -1.084 1.00 94.56 123 ILE A N 1
ATOM 918 C CA . ILE A 1 123 ? -13.380 -4.737 -0.344 1.00 94.56 123 ILE A CA 1
ATOM 919 C C . ILE A 1 123 ? -14.255 -3.889 0.597 1.00 94.56 123 ILE A C 1
ATOM 921 O O . ILE A 1 123 ? -15.246 -3.308 0.149 1.00 94.56 123 ILE A O 1
ATOM 925 N N . PRO A 1 124 ? -13.935 -3.798 1.900 1.00 93.38 124 PRO A N 1
ATOM 926 C CA . PRO A 1 124 ? -14.649 -2.920 2.819 1.00 93.38 124 PRO A CA 1
ATOM 927 C C . PRO A 1 124 ? -14.322 -1.452 2.522 1.00 93.38 124 PRO A C 1
ATOM 929 O O . PRO A 1 124 ? -13.184 -1.010 2.674 1.00 93.38 124 PRO A O 1
ATOM 932 N N . PHE A 1 125 ? -15.331 -0.686 2.125 1.00 92.56 125 PHE A N 1
ATOM 933 C CA . PHE A 1 125 ? -15.253 0.744 1.851 1.00 92.56 125 PHE A CA 1
ATOM 934 C C . PHE A 1 125 ? -15.971 1.531 2.947 1.00 92.56 125 PHE A C 1
ATOM 936 O O . PHE A 1 125 ? -17.172 1.359 3.168 1.00 92.56 125 PHE A O 1
ATOM 943 N N . ILE A 1 126 ? -15.236 2.402 3.634 1.00 90.56 126 ILE A N 1
ATOM 944 C CA . ILE A 1 126 ? -15.776 3.280 4.672 1.00 90.56 126 ILE A CA 1
ATOM 945 C C . ILE A 1 126 ? -16.071 4.626 4.021 1.00 90.56 126 ILE A C 1
ATOM 947 O O . ILE A 1 126 ? -15.157 5.377 3.669 1.00 90.56 126 ILE A O 1
ATOM 951 N N . ARG A 1 127 ? -17.358 4.945 3.871 1.00 83.88 127 ARG A N 1
ATOM 952 C CA . ARG A 1 127 ? -17.758 6.251 3.351 1.00 83.88 127 ARG A CA 1
ATOM 953 C C . ARG A 1 127 ? -17.555 7.308 4.429 1.00 83.88 127 ARG A C 1
ATOM 955 O O . ARG A 1 127 ? -18.171 7.238 5.490 1.00 83.88 127 ARG A O 1
ATOM 962 N N . GLN A 1 128 ? -16.714 8.296 4.138 1.00 79.94 128 GLN A N 1
ATOM 963 C CA . GLN A 1 128 ? -16.458 9.401 5.047 1.00 79.94 128 GLN A CA 1
ATOM 964 C C . GLN A 1 128 ? -16.413 10.726 4.284 1.00 79.94 128 GLN A C 1
ATOM 966 O O . GLN A 1 128 ? -15.595 10.910 3.390 1.00 79.94 128 GLN A O 1
ATOM 971 N N . GLU A 1 129 ? -17.304 11.643 4.654 1.00 76.12 129 GLU A N 1
ATOM 972 C CA . GLU A 1 129 ? -17.433 12.970 4.031 1.00 76.12 129 GLU A CA 1
ATOM 973 C C . GLU A 1 129 ? -16.398 13.966 4.593 1.00 76.12 129 GLU A C 1
ATOM 975 O O . GLU A 1 129 ? -15.974 14.902 3.919 1.00 76.12 129 GLU A O 1
ATOM 980 N N . VAL A 1 130 ? -15.961 13.755 5.840 1.00 82.44 130 VAL A N 1
ATOM 981 C CA . VAL A 1 130 ? -15.063 14.656 6.579 1.00 82.44 130 VAL A CA 1
ATOM 982 C C . VAL A 1 130 ? -13.780 13.927 6.955 1.00 82.44 130 VAL A C 1
ATOM 984 O O . VAL A 1 130 ? -13.801 12.730 7.210 1.00 82.44 130 VAL A O 1
ATOM 987 N N . SER A 1 131 ? -12.653 14.628 7.054 1.00 87.38 131 SER A N 1
ATOM 988 C CA . SER A 1 131 ? -11.407 14.030 7.536 1.00 87.38 131 SER A CA 1
ATOM 989 C C . SER A 1 131 ? -11.527 13.490 8.968 1.00 87.38 131 SER A C 1
ATOM 991 O O . SER A 1 131 ? -12.180 14.087 9.826 1.00 87.38 131 SER A O 1
ATOM 993 N N . LEU A 1 132 ? -10.839 12.382 9.231 1.00 89.81 132 LEU A N 1
ATOM 994 C CA . LEU A 1 132 ? -10.620 11.818 10.559 1.00 89.81 132 LEU A CA 1
ATOM 995 C C . LEU A 1 132 ? -10.033 12.857 11.519 1.00 89.81 132 LEU A C 1
ATOM 997 O O . LEU A 1 132 ? -9.252 13.725 11.122 1.00 89.81 132 LEU A O 1
ATOM 1001 N N . ASN A 1 133 ? -10.399 12.750 12.796 1.00 89.75 133 ASN A N 1
ATOM 1002 C CA . ASN A 1 133 ? -9.882 13.645 13.822 1.00 89.75 133 ASN A CA 1
ATOM 1003 C C . ASN A 1 133 ? -8.410 13.313 14.153 1.00 89.75 133 ASN A C 1
ATOM 1005 O O . ASN A 1 133 ? -8.157 12.250 14.724 1.00 89.75 133 ASN A O 1
ATOM 1009 N N . PRO A 1 134 ? -7.455 14.234 13.911 1.00 91.44 134 PRO A N 1
ATOM 1010 C CA . PRO A 1 134 ? -6.028 13.978 14.111 1.00 91.44 134 PRO A CA 1
ATOM 1011 C C . PRO A 1 134 ? -5.648 13.671 15.565 1.00 91.44 134 PRO A C 1
ATOM 1013 O O . PRO A 1 134 ? -4.598 13.089 15.804 1.00 91.44 134 PRO A O 1
ATOM 1016 N N . LYS A 1 135 ? -6.486 14.028 16.550 1.00 91.94 135 LYS A N 1
ATOM 1017 C CA . LYS A 1 135 ? -6.227 13.740 17.971 1.00 91.94 135 LYS A CA 1
ATOM 1018 C C . LYS A 1 135 ? -6.297 12.245 18.305 1.00 91.94 135 LYS A C 1
ATOM 1020 O O . LYS A 1 135 ? -5.686 11.818 19.277 1.00 91.94 135 LYS A O 1
ATOM 1025 N N . TYR A 1 136 ? -7.062 11.481 17.528 1.00 92.25 136 TYR A N 1
ATOM 1026 C CA . TYR A 1 136 ? -7.339 10.060 17.770 1.00 92.25 136 TYR A CA 1
ATOM 1027 C C . TYR A 1 136 ? -6.786 9.160 16.662 1.00 92.25 136 TYR A C 1
ATOM 1029 O O . TYR A 1 136 ? -7.095 7.967 16.611 1.00 92.25 136 TYR A O 1
ATOM 1037 N N . THR A 1 137 ? -5.998 9.737 15.755 1.00 93.56 137 THR A N 1
ATOM 1038 C CA . THR A 1 137 ? -5.431 9.032 14.612 1.00 93.56 137 THR A CA 1
ATOM 1039 C C . THR A 1 137 ? -3.958 9.325 14.469 1.00 93.56 137 THR A C 1
ATOM 1041 O O . THR A 1 137 ? -3.539 10.476 14.587 1.00 93.56 137 THR A O 1
ATOM 1044 N N . GLN A 1 138 ? -3.192 8.308 14.107 1.00 93.94 138 GLN A N 1
ATOM 1045 C CA . GLN A 1 138 ? -1.772 8.443 13.840 1.00 93.94 138 GLN A CA 1
ATOM 1046 C C . GLN A 1 138 ? -1.446 7.838 12.479 1.00 93.94 138 GLN A C 1
ATOM 1048 O O . GLN A 1 138 ? -1.839 6.719 12.171 1.00 93.94 138 GLN A O 1
ATOM 1053 N N . ASN A 1 139 ? -0.706 8.572 11.650 1.00 93.94 139 ASN A N 1
ATOM 1054 C CA . ASN A 1 139 ? -0.149 7.994 10.434 1.00 93.94 139 ASN A CA 1
ATOM 1055 C C . ASN A 1 139 ? 1.065 7.134 10.807 1.00 93.94 139 ASN A C 1
ATOM 1057 O O . ASN A 1 139 ? 2.033 7.652 11.371 1.00 93.94 139 ASN A O 1
ATOM 1061 N N . ILE A 1 140 ? 1.013 5.839 10.499 1.00 93.25 140 ILE A N 1
ATOM 1062 C CA . ILE A 1 140 ? 2.130 4.920 10.735 1.00 93.25 140 ILE A CA 1
ATOM 1063 C C . ILE A 1 140 ? 3.147 5.049 9.590 1.00 93.25 140 ILE A C 1
ATOM 1065 O O . ILE A 1 140 ? 4.354 5.018 9.835 1.00 93.25 140 ILE A O 1
ATOM 1069 N N . GLY A 1 141 ? 2.672 5.235 8.354 1.00 94.38 141 GLY A N 1
ATOM 1070 C CA . GLY A 1 141 ? 3.498 5.421 7.161 1.00 94.38 141 GLY A CA 1
ATOM 1071 C C . GLY A 1 141 ? 2.722 5.206 5.865 1.00 94.38 141 GLY A C 1
ATOM 1072 O O . GLY A 1 141 ? 1.494 5.264 5.842 1.00 94.38 141 GLY A O 1
ATOM 1073 N N . LEU A 1 142 ? 3.444 4.969 4.771 1.00 96.19 142 LEU A N 1
ATOM 1074 C CA . LEU A 1 142 ? 2.860 4.776 3.444 1.00 96.19 142 LEU A CA 1
ATOM 1075 C C . LEU A 1 142 ? 3.045 3.333 2.967 1.00 96.19 142 LEU A C 1
ATOM 1077 O O . LEU A 1 142 ? 4.021 2.660 3.308 1.00 96.19 142 LEU A O 1
ATOM 1081 N N . ALA A 1 143 ? 2.106 2.874 2.149 1.00 96.69 143 ALA A N 1
ATOM 1082 C CA . ALA A 1 143 ? 2.176 1.593 1.462 1.00 96.69 143 ALA A CA 1
ATOM 1083 C C . ALA A 1 143 ? 1.808 1.766 -0.015 1.00 96.69 143 ALA A C 1
ATOM 1085 O O . ALA A 1 143 ? 0.951 2.578 -0.358 1.00 96.69 143 ALA A O 1
ATOM 1086 N N . LEU A 1 144 ? 2.458 1.002 -0.885 1.00 97.12 144 LEU A N 1
ATOM 1087 C CA . LEU A 1 144 ? 2.128 0.879 -2.298 1.00 97.12 144 LEU A CA 1
ATOM 1088 C C . LEU A 1 144 ? 1.277 -0.378 -2.479 1.00 97.12 144 LEU A C 1
ATOM 1090 O O . LEU A 1 144 ? 1.699 -1.468 -2.085 1.00 97.12 144 LEU A O 1
ATOM 1094 N N . ILE A 1 145 ? 0.094 -0.242 -3.075 1.00 96.88 145 ILE A N 1
ATOM 1095 C CA . ILE A 1 145 ? -0.725 -1.397 -3.452 1.00 96.88 145 ILE A CA 1
ATOM 1096 C C . ILE A 1 145 ? -0.141 -1.970 -4.739 1.00 96.88 145 ILE A C 1
ATOM 1098 O O . ILE A 1 145 ? -0.329 -1.413 -5.818 1.00 96.88 145 ILE A O 1
ATOM 1102 N N . ARG A 1 146 ? 0.576 -3.090 -4.621 1.00 94.62 146 ARG A N 1
ATOM 1103 C CA . ARG A 1 146 ? 1.138 -3.814 -5.769 1.00 94.62 146 ARG A CA 1
ATOM 1104 C C . ARG A 1 146 ? 0.048 -4.527 -6.566 1.00 94.62 146 ARG A C 1
ATOM 1106 O O . ARG A 1 146 ? 0.146 -4.635 -7.782 1.00 94.62 146 ARG A O 1
ATOM 1113 N N . GLY A 1 147 ? -0.952 -5.051 -5.867 1.00 94.44 147 GLY A N 1
ATOM 1114 C CA . GLY A 1 147 ? -2.025 -5.816 -6.476 1.00 94.44 147 GLY A CA 1
ATOM 1115 C C . GLY A 1 147 ? -3.143 -6.141 -5.497 1.00 94.44 147 GLY A C 1
ATOM 1116 O O . GLY A 1 147 ? -2.984 -6.049 -4.275 1.00 94.44 147 GLY A O 1
ATOM 1117 N N . ILE A 1 148 ? -4.280 -6.533 -6.060 1.00 96.12 148 ILE A N 1
ATOM 1118 C CA . ILE A 1 148 ? -5.480 -6.938 -5.332 1.00 96.12 148 ILE A CA 1
ATOM 1119 C C . ILE A 1 148 ? -5.839 -8.342 -5.810 1.00 96.12 148 ILE A C 1
ATOM 1121 O O . ILE A 1 148 ? -6.129 -8.543 -6.988 1.00 96.12 148 ILE A O 1
ATOM 1125 N N . ASP A 1 149 ? -5.808 -9.311 -4.900 1.00 95.44 149 ASP A N 1
ATOM 1126 C CA . ASP A 1 149 ? -6.238 -10.678 -5.173 1.00 95.44 149 ASP A CA 1
ATOM 1127 C C . ASP A 1 149 ? -7.673 -10.856 -4.676 1.00 95.44 149 ASP A C 1
ATOM 1129 O O . ASP A 1 149 ? -7.926 -11.016 -3.479 1.00 95.44 149 ASP A O 1
ATOM 1133 N N . THR A 1 150 ? -8.617 -10.817 -5.613 1.00 94.12 150 THR A N 1
ATOM 1134 C CA . THR A 1 150 ? -10.050 -10.937 -5.328 1.00 94.12 150 THR A CA 1
ATOM 1135 C C . THR A 1 150 ? -10.482 -12.366 -5.014 1.00 94.12 150 THR A C 1
ATOM 1137 O O . THR A 1 150 ? -11.509 -12.558 -4.371 1.00 94.12 150 THR A O 1
ATOM 1140 N N . GLN A 1 151 ? -9.702 -13.377 -5.414 1.00 93.94 151 GLN A N 1
ATOM 1141 C CA . GLN A 1 151 ? -10.009 -14.779 -5.122 1.00 93.94 151 GLN A CA 1
ATOM 1142 C C . GLN A 1 151 ? -9.633 -15.131 -3.685 1.00 93.94 151 GLN A C 1
ATOM 1144 O O . GLN A 1 151 ? -10.365 -15.846 -2.999 1.00 93.94 151 GLN A O 1
ATOM 1149 N N . ARG A 1 152 ? -8.478 -14.635 -3.229 1.00 94.12 152 ARG A N 1
ATOM 1150 C CA . ARG A 1 152 ? -7.982 -14.846 -1.861 1.00 94.12 152 ARG A CA 1
ATOM 1151 C C . ARG A 1 152 ? -8.454 -13.767 -0.884 1.00 94.12 152 ARG A C 1
ATOM 1153 O O . ARG A 1 152 ? -8.237 -13.924 0.317 1.00 94.12 152 ARG A O 1
ATOM 1160 N N . GLU A 1 153 ? -9.085 -12.710 -1.391 1.00 95.44 153 GLU A N 1
ATOM 1161 C CA . GLU A 1 153 ? -9.514 -11.517 -0.655 1.00 95.44 153 GLU A CA 1
ATOM 1162 C C . GLU A 1 153 ? -8.351 -10.852 0.110 1.00 95.44 153 GLU A C 1
ATOM 1164 O O . GLU A 1 153 ? -8.423 -10.571 1.316 1.00 95.44 153 GLU A O 1
ATOM 1169 N N . VAL A 1 154 ? -7.240 -10.632 -0.604 1.00 96.56 154 VAL A N 1
ATOM 1170 C CA . VAL A 1 154 ? -5.970 -10.114 -0.073 1.00 96.56 154 VAL A CA 1
ATOM 1171 C C . VAL A 1 154 ? -5.501 -8.877 -0.844 1.00 96.56 154 VAL A C 1
ATOM 1173 O O . VAL A 1 154 ? -5.488 -8.859 -2.072 1.00 96.56 154 VAL A O 1
ATOM 1176 N N . LEU A 1 155 ? -5.041 -7.855 -0.117 1.00 96.50 155 LEU A N 1
ATOM 1177 C CA . LEU A 1 155 ? -4.238 -6.758 -0.657 1.00 96.50 155 LEU A CA 1
ATOM 1178 C C . LEU A 1 155 ? -2.756 -7.123 -0.579 1.00 96.50 155 LEU A C 1
ATOM 1180 O O . LEU A 1 155 ? -2.271 -7.521 0.482 1.00 96.50 155 LEU A O 1
ATOM 1184 N N . GLN A 1 156 ? -2.037 -6.951 -1.684 1.00 96.81 156 GLN A N 1
ATOM 1185 C CA . GLN A 1 156 ? -0.586 -7.097 -1.740 1.00 96.81 156 GLN A CA 1
ATOM 1186 C C . GLN A 1 156 ? 0.058 -5.721 -1.588 1.00 96.81 156 GLN A C 1
ATOM 1188 O O . GLN A 1 156 ? -0.048 -4.874 -2.478 1.00 96.81 156 GLN A O 1
ATOM 1193 N N . LEU A 1 157 ? 0.711 -5.493 -0.452 1.00 96.00 157 LEU A N 1
ATOM 1194 C CA . LEU A 1 157 ? 1.273 -4.199 -0.079 1.00 96.00 157 LEU A CA 1
ATOM 1195 C C . LEU A 1 157 ? 2.801 -4.244 -0.074 1.00 96.00 157 LEU A C 1
ATOM 1197 O O . LEU A 1 157 ? 3.402 -5.178 0.451 1.00 96.00 157 LEU A O 1
ATOM 1201 N N . LEU A 1 158 ? 3.428 -3.199 -0.601 1.00 95.88 158 LEU A N 1
ATOM 1202 C CA . LEU A 1 158 ? 4.855 -2.934 -0.435 1.00 95.88 158 LEU A CA 1
ATOM 1203 C C . LEU A 1 158 ? 5.018 -1.736 0.490 1.00 95.88 158 LEU A C 1
ATOM 1205 O O . LEU A 1 158 ? 4.394 -0.694 0.287 1.00 95.88 158 LEU A O 1
ATOM 1209 N N . THR A 1 159 ? 5.820 -1.883 1.536 1.00 94.69 159 THR A N 1
ATOM 1210 C CA . THR A 1 159 ? 6.011 -0.816 2.515 1.00 94.69 159 THR A CA 1
ATOM 1211 C C . THR A 1 159 ? 7.318 -1.004 3.282 1.00 94.69 159 THR A C 1
ATOM 1213 O O . THR A 1 159 ? 7.651 -2.137 3.628 1.00 94.69 159 THR A O 1
ATOM 1216 N N . PRO A 1 160 ? 8.041 0.087 3.590 1.00 92.69 160 PRO A N 1
ATOM 1217 C CA . PRO A 1 160 ? 9.203 0.065 4.477 1.00 92.69 160 PRO A CA 1
ATOM 1218 C C . PRO A 1 160 ? 8.792 0.052 5.964 1.00 92.69 160 PRO A C 1
ATOM 1220 O O . PRO A 1 160 ? 9.603 0.329 6.845 1.00 92.69 160 PRO A O 1
ATOM 1223 N N . LEU A 1 161 ? 7.510 -0.170 6.276 1.00 90.50 161 LEU A N 1
ATOM 1224 C CA . LEU A 1 161 ? 7.007 -0.151 7.645 1.00 90.50 161 LEU A CA 1
ATOM 1225 C C . LEU A 1 161 ? 7.515 -1.341 8.458 1.00 90.50 161 LEU A C 1
ATOM 1227 O O . LEU A 1 161 ? 7.347 -2.489 8.059 1.00 90.50 161 LEU A O 1
ATOM 1231 N N . ASP A 1 162 ? 8.036 -1.049 9.651 1.00 86.75 162 ASP A N 1
ATOM 1232 C CA . ASP A 1 162 ? 8.382 -2.068 10.641 1.00 86.75 162 ASP A CA 1
ATOM 1233 C C . ASP A 1 162 ? 7.113 -2.831 11.080 1.00 86.75 162 ASP A C 1
ATOM 1235 O O . ASP A 1 162 ? 6.198 -2.213 11.653 1.00 86.75 162 ASP A O 1
ATOM 1239 N N . PRO A 1 163 ? 7.044 -4.161 10.870 1.00 85.06 163 PRO A N 1
ATOM 1240 C CA . PRO A 1 163 ? 5.926 -4.987 11.319 1.00 85.06 163 PRO A CA 1
ATOM 1241 C C . PRO A 1 163 ? 5.618 -4.824 12.812 1.00 85.06 163 PRO A C 1
ATOM 1243 O O . PRO A 1 163 ? 4.447 -4.849 13.203 1.00 85.06 163 PRO A O 1
ATOM 1246 N N . ASN A 1 164 ? 6.634 -4.559 13.645 1.00 87.31 164 ASN A N 1
ATOM 1247 C CA . ASN A 1 164 ? 6.458 -4.379 15.087 1.00 87.31 164 ASN A CA 1
ATOM 1248 C C . ASN A 1 164 ? 5.534 -3.201 15.423 1.00 87.31 164 ASN A C 1
ATOM 1250 O O . ASN A 1 164 ? 4.790 -3.261 16.406 1.00 87.31 164 ASN A O 1
ATOM 1254 N N . LYS A 1 165 ? 5.538 -2.135 14.611 1.00 86.56 165 LYS A N 1
ATOM 1255 C CA . LYS A 1 165 ? 4.645 -0.983 14.816 1.00 86.56 165 LYS A CA 1
ATOM 1256 C C . LYS A 1 165 ? 3.187 -1.367 14.587 1.00 86.56 165 LYS A C 1
ATOM 1258 O O . LYS A 1 165 ? 2.329 -1.013 15.392 1.00 86.56 165 LYS A O 1
ATOM 1263 N N . ILE A 1 166 ? 2.918 -2.139 13.535 1.00 86.75 166 ILE A N 1
ATOM 1264 C CA . ILE A 1 166 ? 1.568 -2.615 13.203 1.00 86.75 166 ILE A CA 1
ATOM 1265 C C . ILE A 1 166 ? 1.075 -3.594 14.275 1.00 86.75 166 ILE A C 1
ATOM 1267 O O . ILE A 1 166 ? -0.073 -3.515 14.718 1.00 86.75 166 ILE A O 1
ATOM 1271 N N . GLU A 1 167 ? 1.942 -4.495 14.737 1.00 88.75 167 GLU A N 1
ATOM 1272 C CA . GLU A 1 167 ? 1.605 -5.414 15.824 1.00 88.75 167 GLU A CA 1
ATOM 1273 C C . GLU A 1 167 ? 1.338 -4.694 17.145 1.00 88.75 167 GLU A C 1
ATOM 1275 O O . GLU A 1 167 ? 0.409 -5.060 17.863 1.00 88.75 167 GLU A O 1
ATOM 1280 N N . THR A 1 168 ? 2.133 -3.674 17.471 1.00 90.25 168 THR A N 1
ATOM 1281 C CA . THR A 1 168 ? 1.955 -2.880 18.693 1.00 90.25 168 THR A CA 1
ATOM 1282 C C . THR A 1 168 ? 0.630 -2.126 18.660 1.00 90.25 168 THR A C 1
ATOM 1284 O O . THR A 1 168 ? -0.132 -2.209 19.622 1.00 90.25 168 THR A O 1
ATOM 1287 N N . ALA A 1 169 ? 0.302 -1.488 17.532 1.00 88.19 169 ALA A N 1
ATOM 1288 C CA . ALA A 1 169 ? -0.996 -0.848 17.326 1.00 88.19 169 ALA A CA 1
ATOM 1289 C C . ALA A 1 169 ? -2.153 -1.835 17.563 1.00 88.19 169 ALA A C 1
ATOM 1291 O O . ALA A 1 169 ? -3.075 -1.560 18.330 1.00 88.19 169 ALA A O 1
ATOM 1292 N N . ARG A 1 170 ? -2.065 -3.045 16.997 1.00 86.94 170 ARG A N 1
ATOM 1293 C CA . ARG A 1 170 ? -3.083 -4.087 17.209 1.00 86.94 170 ARG A CA 1
ATOM 1294 C C . ARG A 1 170 ? -3.171 -4.570 18.655 1.00 86.94 170 ARG A C 1
ATOM 1296 O O . ARG A 1 170 ? -4.274 -4.777 19.151 1.00 86.94 170 ARG A O 1
ATOM 1303 N N . LYS A 1 171 ? -2.036 -4.753 19.339 1.00 89.56 171 LYS A N 1
ATOM 1304 C CA . LYS A 1 171 ? -1.997 -5.156 20.759 1.00 89.56 171 LYS A CA 1
ATOM 1305 C C . LYS A 1 171 ? -2.645 -4.108 21.664 1.00 89.56 171 LYS A C 1
ATOM 1307 O O . LYS A 1 171 ? -3.270 -4.477 22.653 1.00 89.56 171 LYS A O 1
ATOM 1312 N N . ASN A 1 172 ? -2.552 -2.834 21.293 1.00 88.75 172 ASN A N 1
ATOM 1313 C CA . ASN A 1 172 ? -3.194 -1.728 22.002 1.00 88.75 172 ASN A CA 1
ATOM 1314 C C . ASN A 1 172 ? -4.709 -1.633 21.741 1.00 88.75 172 ASN A C 1
ATOM 1316 O O . ASN A 1 172 ? -5.376 -0.792 22.337 1.00 88.75 172 ASN A O 1
ATOM 1320 N N . GLY A 1 173 ? -5.262 -2.487 20.871 1.00 85.69 173 GLY A N 1
ATOM 1321 C CA . GLY A 1 173 ? -6.669 -2.446 20.469 1.00 85.69 173 GLY A CA 1
ATOM 1322 C C . GLY A 1 173 ? -6.972 -1.413 19.382 1.00 85.69 173 GLY A C 1
ATOM 1323 O O . GLY A 1 173 ? -8.140 -1.226 19.043 1.00 85.69 173 GLY A O 1
ATOM 1324 N N . SER A 1 174 ? -5.948 -0.766 18.818 1.00 90.25 174 SER A N 1
ATOM 1325 C CA . SER A 1 174 ? -6.111 0.167 17.709 1.00 90.25 174 SER A CA 1
ATOM 1326 C C . SER A 1 174 ? -6.493 -0.562 16.422 1.00 90.25 174 SER A C 1
ATOM 1328 O O . SER A 1 174 ? -6.100 -1.707 16.167 1.00 90.25 174 SER A O 1
ATOM 1330 N N . VAL A 1 175 ? -7.222 0.142 15.562 1.00 91.19 175 VAL A N 1
ATOM 1331 C CA . VAL A 1 175 ? -7.672 -0.369 14.264 1.00 91.19 175 VAL A CA 1
ATOM 1332 C C . VAL A 1 175 ? -6.821 0.225 13.149 1.00 91.19 175 VAL A C 1
ATOM 1334 O O . VAL A 1 175 ? -6.532 1.417 13.150 1.00 91.19 175 VAL A O 1
ATOM 1337 N N . ILE A 1 176 ? -6.441 -0.597 12.170 1.00 93.38 176 ILE A N 1
ATOM 1338 C CA . ILE A 1 176 ? -5.704 -0.138 10.990 1.00 93.38 176 ILE A CA 1
ATOM 1339 C C . ILE A 1 176 ? -6.677 0.157 9.852 1.00 93.38 176 ILE A C 1
ATOM 1341 O O . ILE A 1 176 ? -7.489 -0.694 9.467 1.00 93.38 176 ILE A O 1
ATOM 1345 N N . VAL A 1 177 ? -6.565 1.365 9.307 1.00 94.25 177 VAL A N 1
ATOM 1346 C CA . VAL A 1 177 ? -7.414 1.881 8.236 1.00 94.25 177 VAL A CA 1
ATOM 1347 C C . VAL A 1 177 ? -6.530 2.452 7.124 1.00 94.25 177 VAL A C 1
ATOM 1349 O O . VAL A 1 177 ? -5.898 3.496 7.303 1.00 94.25 177 VAL A O 1
ATOM 1352 N N . PRO A 1 178 ? -6.455 1.773 5.967 1.00 95.38 178 PRO A N 1
ATOM 1353 C CA . PRO A 1 178 ? -5.886 2.344 4.758 1.00 95.38 178 PRO A CA 1
ATOM 1354 C C . PRO A 1 178 ? -6.652 3.581 4.293 1.00 95.38 178 PRO A C 1
ATOM 1356 O O . PRO A 1 178 ? -7.882 3.584 4.215 1.00 95.38 178 PRO A O 1
ATOM 1359 N N . LEU A 1 179 ? -5.908 4.617 3.928 1.00 94.56 179 LEU A N 1
ATOM 1360 C CA . LEU A 1 179 ? -6.444 5.876 3.442 1.00 94.56 179 LEU A CA 1
ATOM 1361 C C . LEU A 1 179 ? -5.891 6.165 2.046 1.00 94.56 179 LEU A C 1
ATOM 1363 O O . LEU A 1 179 ? -4.704 6.453 1.870 1.00 94.56 179 LEU A O 1
ATOM 1367 N N . A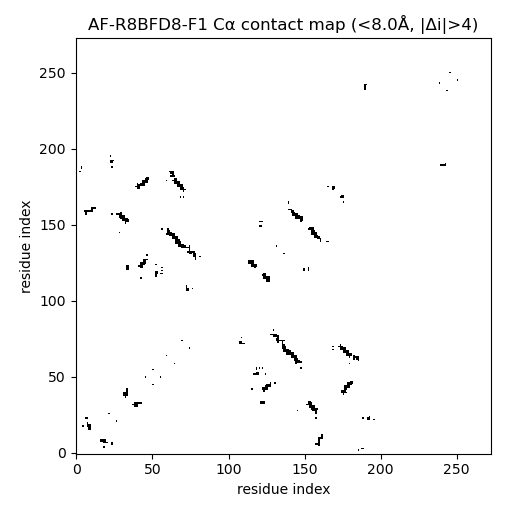LA A 1 180 ? -6.775 6.103 1.056 1.00 93.81 180 ALA A N 1
ATOM 1368 C CA . ALA A 1 180 ? -6.509 6.499 -0.318 1.00 93.81 180 ALA A CA 1
ATOM 1369 C C . ALA A 1 180 ? -6.718 8.013 -0.460 1.00 93.81 180 ALA A C 1
ATOM 1371 O O . ALA A 1 180 ? -7.834 8.526 -0.372 1.00 93.81 180 ALA A O 1
ATOM 1372 N N . GLY A 1 181 ? -5.620 8.745 -0.623 1.00 88.94 181 GLY A N 1
ATOM 1373 C CA . GLY A 1 181 ? -5.625 10.193 -0.825 1.00 88.94 181 GLY A CA 1
ATOM 1374 C C . GLY A 1 181 ? -5.308 10.577 -2.267 1.00 88.94 181 GLY A C 1
ATOM 1375 O O . GLY A 1 181 ? -5.206 9.734 -3.153 1.00 88.94 181 GLY A O 1
ATOM 1376 N N . LYS A 1 182 ? -5.077 11.872 -2.495 1.00 88.38 182 LYS A N 1
ATOM 1377 C CA . LYS A 1 182 ? -4.531 12.395 -3.757 1.00 88.38 182 LYS A CA 1
ATOM 1378 C C . LYS A 1 182 ? -3.000 12.379 -3.735 1.00 88.38 182 LYS A C 1
ATOM 1380 O O . LYS A 1 182 ? -2.374 13.430 -3.824 1.00 88.38 182 LYS A O 1
ATOM 1385 N N . PHE A 1 183 ? -2.410 11.207 -3.522 1.00 90.88 183 PHE A N 1
ATOM 1386 C CA . PHE A 1 183 ? -0.959 11.051 -3.610 1.00 90.88 183 PHE A CA 1
ATOM 1387 C C . PHE A 1 183 ? -0.509 11.109 -5.072 1.00 90.88 183 PHE A C 1
ATOM 1389 O O . PHE A 1 183 ? -1.254 10.702 -5.966 1.00 90.88 183 PHE A O 1
ATOM 1396 N N . ASP A 1 184 ? 0.709 11.596 -5.311 1.00 90.88 184 ASP A N 1
ATOM 1397 C CA . ASP A 1 184 ? 1.299 11.560 -6.647 1.00 90.88 184 ASP A CA 1
ATOM 1398 C C . ASP A 1 184 ? 1.391 10.101 -7.125 1.00 90.88 184 ASP A C 1
ATOM 1400 O O . ASP A 1 184 ? 1.916 9.255 -6.387 1.00 90.88 184 ASP A O 1
ATOM 1404 N N . PRO A 1 185 ? 0.902 9.778 -8.339 1.00 90.56 185 PRO A N 1
ATOM 1405 C CA . PRO A 1 185 ? 0.978 8.424 -8.864 1.00 90.56 185 PRO A CA 1
ATOM 1406 C C . PRO A 1 185 ? 2.431 7.925 -8.891 1.00 90.56 185 PRO A C 1
ATOM 1408 O O . PRO A 1 185 ? 3.316 8.650 -9.361 1.00 90.56 185 PRO A O 1
ATOM 1411 N N . PRO A 1 186 ? 2.709 6.693 -8.431 1.00 93.69 186 PRO A N 1
ATOM 1412 C CA . PRO A 1 186 ? 4.065 6.157 -8.344 1.00 93.69 186 PRO A CA 1
ATOM 1413 C C . PRO A 1 186 ? 4.554 5.651 -9.711 1.00 93.69 186 PRO A C 1
ATOM 1415 O O . PRO A 1 186 ? 4.988 4.513 -9.843 1.00 93.69 186 PRO A O 1
ATOM 1418 N N . THR A 1 187 ? 4.513 6.499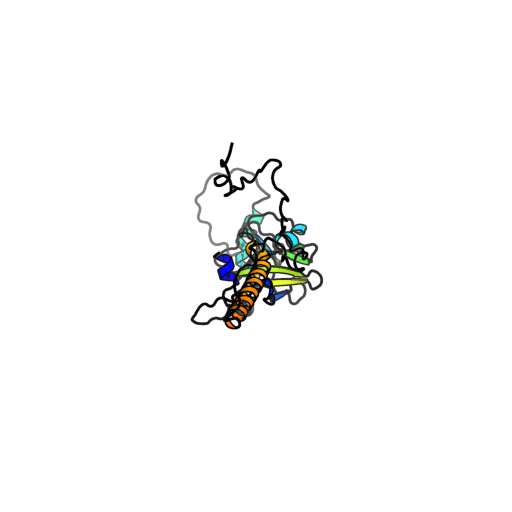 -10.743 1.00 91.88 187 THR A N 1
ATOM 1419 C CA . THR A 1 187 ? 4.865 6.131 -12.130 1.00 91.88 187 THR A CA 1
ATOM 1420 C C . THR A 1 187 ? 6.273 5.559 -12.268 1.00 91.88 187 THR A C 1
ATOM 1422 O O . THR A 1 187 ? 6.518 4.709 -13.117 1.00 91.88 187 THR A O 1
ATOM 1425 N N . TRP A 1 188 ? 7.189 5.992 -11.401 1.00 93.00 188 TRP A N 1
ATOM 1426 C CA . TRP A 1 188 ? 8.550 5.478 -11.320 1.00 93.00 188 TRP A CA 1
ATOM 1427 C C . TRP A 1 188 ? 8.607 3.988 -10.962 1.00 93.00 188 TRP A C 1
ATOM 1429 O O . TRP A 1 188 ? 9.480 3.296 -11.471 1.00 93.00 188 TRP A O 1
ATOM 1439 N N . ALA A 1 189 ? 7.679 3.485 -10.142 1.00 93.44 189 ALA A N 1
ATOM 1440 C CA . ALA A 1 189 ? 7.679 2.097 -9.684 1.00 93.44 189 ALA A CA 1
ATOM 1441 C C . ALA A 1 189 ? 7.352 1.120 -10.824 1.00 93.44 189 ALA A C 1
ATOM 1443 O O . ALA A 1 189 ? 7.859 0.004 -10.845 1.00 93.44 189 ALA A O 1
ATOM 1444 N N . TYR A 1 190 ? 6.541 1.541 -11.801 1.00 90.81 190 TYR A N 1
ATOM 1445 C CA . TYR A 1 190 ? 6.145 0.687 -12.928 1.00 90.81 190 TYR A CA 1
ATOM 1446 C C . TYR A 1 190 ? 7.296 0.433 -13.907 1.00 90.81 190 TYR A C 1
ATOM 1448 O O . TYR A 1 190 ? 7.376 -0.628 -14.515 1.00 90.81 190 TYR A O 1
ATOM 1456 N N . VAL A 1 191 ? 8.193 1.409 -14.060 1.00 90.38 191 VAL A N 1
ATOM 1457 C CA . VAL A 1 191 ? 9.317 1.349 -15.011 1.00 90.38 191 VAL A CA 1
ATOM 1458 C C . VAL A 1 191 ? 10.639 0.957 -14.355 1.00 90.38 191 VAL A C 1
ATOM 1460 O O . VAL A 1 191 ? 11.613 0.689 -15.054 1.00 90.38 191 VAL A O 1
ATOM 1463 N N . GLU A 1 192 ? 10.693 0.923 -13.025 1.00 92.94 192 GLU A N 1
ATOM 1464 C CA . GLU A 1 192 ? 11.913 0.671 -12.261 1.00 92.94 192 GLU A CA 1
ATOM 1465 C C . GLU A 1 192 ? 12.599 -0.643 -12.658 1.00 92.94 192 GLU A C 1
ATOM 1467 O O . GLU A 1 192 ? 13.800 -0.668 -12.923 1.00 92.94 192 GLU A O 1
ATOM 1472 N N . ASP A 1 193 ? 11.826 -1.725 -12.750 1.00 90.00 193 ASP A N 1
ATOM 1473 C CA . ASP A 1 193 ? 12.336 -3.058 -13.073 1.00 90.00 193 ASP A CA 1
ATOM 1474 C C . ASP A 1 193 ? 12.991 -3.095 -14.462 1.00 90.00 193 ASP A C 1
ATOM 1476 O O . ASP A 1 193 ? 14.090 -3.625 -14.625 1.00 90.00 193 ASP A O 1
ATOM 1480 N N . ARG A 1 194 ? 12.376 -2.427 -15.450 1.00 87.06 194 ARG A N 1
ATOM 1481 C CA . ARG A 1 194 ? 12.935 -2.275 -16.804 1.00 87.06 194 ARG A CA 1
ATOM 1482 C C . ARG A 1 194 ? 14.271 -1.535 -16.769 1.00 87.06 194 ARG A C 1
ATOM 1484 O O . ARG A 1 194 ? 15.230 -1.969 -17.407 1.00 87.06 194 ARG A O 1
ATOM 1491 N N . TYR A 1 195 ? 14.357 -0.440 -16.011 1.00 87.31 195 TYR A N 1
ATOM 1492 C CA . TYR A 1 195 ? 15.611 0.301 -15.860 1.00 87.31 195 TYR A CA 1
ATOM 1493 C C . TYR A 1 195 ? 16.695 -0.539 -15.175 1.00 87.31 195 TYR A C 1
ATOM 1495 O O . TYR A 1 195 ? 17.844 -0.522 -15.620 1.00 87.31 195 TYR A O 1
ATOM 1503 N N . SER A 1 196 ? 16.338 -1.304 -14.140 1.00 86.81 196 SER A N 1
ATOM 1504 C CA . SER A 1 196 ? 17.264 -2.185 -13.416 1.00 86.81 196 SER A CA 1
ATOM 1505 C C . SER A 1 196 ? 17.830 -3.297 -14.309 1.00 86.81 196 SER A C 1
ATOM 1507 O O . SER A 1 196 ? 19.045 -3.528 -14.343 1.00 86.81 196 SER A O 1
ATOM 1509 N N . GLN A 1 197 ? 16.968 -3.932 -15.107 1.00 84.81 197 GLN A N 1
ATOM 1510 C CA . GLN A 1 197 ? 17.367 -4.954 -16.076 1.00 84.81 197 GLN A CA 1
ATOM 1511 C C . GLN A 1 197 ? 18.274 -4.379 -17.171 1.00 84.81 197 GLN A C 1
ATOM 1513 O O . GLN A 1 197 ? 19.344 -4.933 -17.431 1.00 84.81 197 GLN A O 1
ATOM 1518 N N . GLY A 1 198 ? 17.899 -3.238 -17.762 1.00 83.56 198 GLY A N 1
ATOM 1519 C CA . GLY A 1 198 ? 18.694 -2.579 -18.803 1.00 83.56 198 GLY A CA 1
ATOM 1520 C C . GLY A 1 198 ? 20.062 -2.104 -18.307 1.00 83.56 198 GLY A C 1
ATOM 1521 O O . GLY A 1 198 ? 21.057 -2.212 -19.025 1.00 83.56 198 GLY A O 1
ATOM 1522 N N . HIS A 1 199 ? 20.143 -1.622 -17.064 1.00 79.94 199 HIS A N 1
ATOM 1523 C CA . HIS A 1 199 ? 21.418 -1.246 -16.455 1.00 79.94 199 HIS A CA 1
ATOM 1524 C C . HIS A 1 199 ? 22.306 -2.472 -16.209 1.00 79.94 199 HIS A C 1
ATOM 1526 O O . HIS A 1 199 ? 23.485 -2.453 -16.549 1.00 79.94 199 HIS A O 1
ATOM 1532 N N . SER A 1 200 ? 21.729 -3.559 -15.693 1.00 78.31 200 SER A N 1
ATOM 1533 C CA . SER A 1 200 ? 22.455 -4.808 -15.441 1.00 78.31 200 SER A CA 1
ATOM 1534 C C . SER A 1 200 ? 22.983 -5.456 -16.726 1.00 78.31 200 SER A C 1
ATOM 1536 O O . SER A 1 200 ? 24.090 -5.992 -16.722 1.00 78.31 200 SER A O 1
ATOM 1538 N N . ALA A 1 201 ? 22.221 -5.405 -17.825 1.00 79.12 201 ALA A N 1
ATOM 1539 C CA . ALA A 1 201 ? 22.655 -5.911 -19.129 1.00 79.12 201 ALA A CA 1
ATOM 1540 C C . ALA A 1 201 ? 23.860 -5.122 -19.669 1.00 79.12 201 ALA A C 1
ATOM 1542 O O . ALA A 1 201 ? 24.897 -5.714 -19.960 1.00 79.12 201 ALA A O 1
ATOM 1543 N N . ARG A 1 202 ? 23.772 -3.785 -19.672 1.00 79.69 202 ARG A N 1
ATOM 1544 C CA . ARG A 1 202 ? 24.864 -2.906 -20.126 1.00 79.69 202 ARG A CA 1
ATOM 1545 C C . ARG A 1 202 ? 26.131 -3.032 -19.283 1.00 79.69 202 ARG A C 1
ATOM 1547 O O . ARG A 1 202 ? 27.230 -2.929 -19.816 1.00 79.69 202 ARG A O 1
ATOM 1554 N N . SER A 1 203 ? 25.999 -3.225 -17.971 1.00 75.75 203 SER A N 1
ATOM 1555 C CA . SER A 1 203 ? 27.162 -3.442 -17.103 1.00 75.75 203 SER A CA 1
ATOM 1556 C C . SER A 1 203 ? 27.871 -4.758 -17.430 1.00 75.75 203 SER A C 1
ATOM 1558 O O . SER A 1 203 ? 29.092 -4.767 -17.528 1.00 75.75 203 SER A O 1
ATOM 1560 N N . LYS A 1 204 ? 27.124 -5.842 -17.690 1.00 77.94 204 LYS A N 1
ATOM 1561 C CA . LYS A 1 204 ? 27.705 -7.131 -18.106 1.00 77.94 204 LYS A CA 1
ATOM 1562 C C . LYS A 1 204 ? 28.399 -7.052 -19.463 1.00 77.94 204 LYS A C 1
ATOM 1564 O O . LYS A 1 204 ? 29.463 -7.633 -19.623 1.00 77.94 204 LYS A O 1
ATOM 1569 N N . GLU A 1 205 ? 27.817 -6.330 -20.420 1.00 74.44 205 GLU A N 1
ATOM 1570 C CA . GLU A 1 205 ? 28.442 -6.086 -21.728 1.00 74.44 205 GLU A CA 1
ATOM 1571 C C . GLU A 1 205 ? 29.770 -5.331 -21.580 1.00 74.44 205 GLU A C 1
ATOM 1573 O O . GLU A 1 205 ? 30.760 -5.710 -22.199 1.00 74.44 205 GLU A O 1
ATOM 1578 N N . ARG A 1 206 ? 29.825 -4.312 -20.710 1.00 74.31 206 ARG A N 1
ATOM 1579 C CA . ARG A 1 206 ? 31.068 -3.576 -20.419 1.00 74.31 206 ARG A CA 1
ATOM 1580 C C . ARG A 1 206 ? 32.131 -4.445 -19.760 1.00 74.31 206 ARG A C 1
ATOM 1582 O O . ARG A 1 206 ? 33.266 -4.423 -20.210 1.00 74.31 206 ARG A O 1
ATOM 1589 N N . GLU A 1 207 ? 31.769 -5.222 -18.740 1.00 72.44 207 GLU A N 1
ATOM 1590 C CA . GLU A 1 207 ? 32.703 -6.143 -18.075 1.00 72.44 207 GLU A CA 1
ATOM 1591 C C . GLU A 1 207 ? 33.226 -7.211 -19.045 1.00 72.44 207 GLU A C 1
ATOM 1593 O O . GLU A 1 207 ? 34.406 -7.559 -19.014 1.00 72.44 207 GLU A O 1
ATOM 1598 N N . GLN A 1 208 ? 32.367 -7.707 -19.941 1.00 68.25 208 GLN A N 1
ATOM 1599 C CA . GLN A 1 208 ? 32.774 -8.635 -20.990 1.00 68.25 208 GLN A CA 1
ATOM 1600 C C . GLN A 1 208 ? 33.757 -7.975 -21.964 1.00 68.25 208 GLN A C 1
ATOM 1602 O O . GLN A 1 208 ? 34.779 -8.583 -22.279 1.00 68.25 208 GLN A O 1
ATOM 1607 N N . ASN A 1 209 ? 33.500 -6.736 -22.389 1.00 67.31 209 ASN A N 1
ATOM 1608 C CA . ASN A 1 209 ? 34.384 -6.015 -23.303 1.00 67.31 209 ASN A CA 1
ATOM 1609 C C . ASN A 1 209 ? 35.737 -5.667 -22.656 1.00 67.31 209 ASN A C 1
ATOM 1611 O O . ASN A 1 209 ? 36.779 -5.926 -23.247 1.00 67.31 209 ASN A O 1
ATOM 1615 N N . GLU A 1 210 ? 35.743 -5.194 -21.406 1.00 60.00 210 GLU A N 1
ATOM 1616 C CA . GLU A 1 210 ? 36.976 -4.931 -20.643 1.00 60.00 210 GLU A CA 1
ATOM 1617 C C . GLU A 1 210 ? 37.779 -6.217 -20.381 1.00 60.00 210 GLU A C 1
ATOM 1619 O O . GLU A 1 210 ? 39.007 -6.193 -20.386 1.00 60.00 210 GLU A O 1
ATOM 1624 N N . SER A 1 211 ? 37.116 -7.364 -20.187 1.00 57.62 211 SER A N 1
ATOM 1625 C CA . SER A 1 211 ? 37.808 -8.653 -20.040 1.00 57.62 211 SER A CA 1
ATOM 1626 C C . SER A 1 211 ? 38.450 -9.156 -21.339 1.00 57.62 211 SER A C 1
ATOM 1628 O O . SER A 1 211 ? 39.446 -9.878 -21.281 1.00 57.62 211 SER A O 1
ATOM 1630 N N . LEU A 1 212 ? 37.903 -8.767 -22.496 1.00 54.00 212 LEU A N 1
ATOM 1631 C CA . LEU A 1 212 ? 38.446 -9.092 -23.816 1.00 54.00 212 LEU A CA 1
ATOM 1632 C C . LEU A 1 212 ? 39.629 -8.176 -24.174 1.00 54.00 212 LEU A C 1
ATOM 1634 O O . LEU A 1 212 ? 40.612 -8.656 -24.727 1.00 54.00 212 LEU A O 1
ATOM 1638 N N . GLU A 1 213 ? 39.602 -6.904 -23.762 1.00 52.16 213 GLU A N 1
ATOM 1639 C CA . GLU A 1 213 ? 40.688 -5.936 -24.005 1.00 52.16 213 GLU A CA 1
ATOM 1640 C C . GLU A 1 213 ? 42.014 -6.264 -23.277 1.00 52.16 213 GLU A C 1
ATOM 1642 O O . GLU A 1 213 ? 43.055 -5.712 -23.623 1.00 52.16 213 GLU A O 1
ATOM 1647 N N . VAL A 1 214 ? 42.022 -7.172 -22.289 1.00 55.31 214 VAL A N 1
ATOM 1648 C CA . VAL A 1 214 ? 43.238 -7.551 -21.529 1.00 55.31 214 VAL A CA 1
ATOM 1649 C C . VAL A 1 214 ? 43.953 -8.788 -22.109 1.00 55.31 214 VAL A C 1
ATOM 1651 O O . VAL A 1 214 ? 45.066 -9.098 -21.682 1.00 55.31 214 VAL A O 1
ATOM 1654 N N . MET A 1 215 ? 43.364 -9.505 -23.078 1.00 51.84 215 MET A N 1
ATOM 1655 C CA . MET A 1 215 ? 43.993 -10.698 -23.681 1.00 51.84 215 MET A CA 1
ATOM 1656 C C . MET A 1 215 ? 44.645 -10.482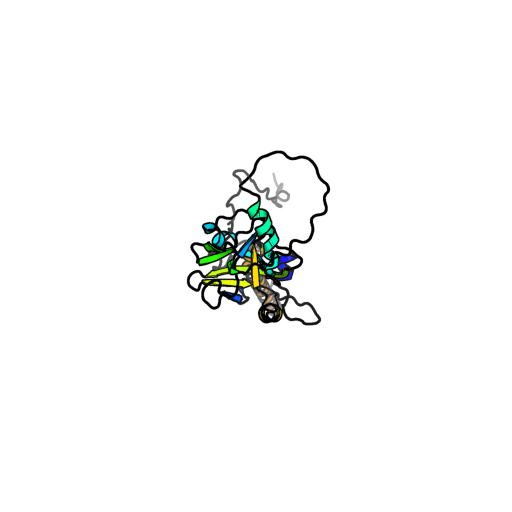 -25.051 1.00 51.84 215 MET A C 1
ATOM 1658 O O . MET A 1 215 ? 45.376 -11.374 -25.477 1.00 51.84 215 MET A O 1
ATOM 1662 N N . ASP A 1 216 ? 44.482 -9.315 -25.675 1.00 47.53 216 ASP A N 1
ATOM 1663 C CA . ASP A 1 216 ? 45.031 -9.040 -27.007 1.00 47.53 216 ASP A CA 1
ATOM 1664 C C . ASP A 1 216 ? 46.040 -7.877 -26.964 1.00 47.53 216 ASP A C 1
ATOM 1666 O O . ASP A 1 216 ? 45.779 -6.756 -27.398 1.00 47.53 216 ASP A O 1
ATOM 1670 N N . GLU A 1 217 ? 47.236 -8.155 -26.436 1.00 51.41 217 GLU A N 1
ATOM 1671 C CA . GLU A 1 217 ? 48.440 -7.460 -26.900 1.00 51.41 217 GLU A CA 1
ATOM 1672 C C . GLU A 1 217 ? 48.802 -8.114 -28.248 1.00 51.41 217 GLU A C 1
ATOM 1674 O O . GLU A 1 217 ? 49.070 -9.314 -28.299 1.00 51.41 217 GLU A O 1
ATOM 1679 N N . ASP A 1 218 ? 48.740 -7.322 -29.323 1.00 53.03 218 ASP A N 1
ATOM 1680 C CA . ASP A 1 218 ? 49.013 -7.647 -30.736 1.00 53.03 218 ASP A CA 1
ATOM 1681 C C . ASP A 1 218 ? 47.832 -8.162 -31.588 1.00 53.03 218 ASP A C 1
ATOM 1683 O O . ASP A 1 218 ? 47.814 -9.314 -32.023 1.00 53.03 218 ASP A O 1
ATOM 1687 N N . THR A 1 219 ? 46.894 -7.285 -31.975 1.00 46.94 219 THR A N 1
ATOM 1688 C CA . THR A 1 219 ? 46.270 -7.347 -33.317 1.00 46.94 219 THR A CA 1
ATOM 1689 C C . THR A 1 219 ? 45.871 -5.946 -33.798 1.00 46.94 219 THR A C 1
ATOM 1691 O O . THR A 1 219 ? 45.107 -5.240 -33.146 1.00 46.94 219 THR A O 1
ATOM 1694 N N . ASP A 1 220 ? 46.433 -5.551 -34.941 1.00 47.59 220 ASP A N 1
ATOM 1695 C CA . ASP A 1 220 ? 46.279 -4.245 -35.580 1.00 47.59 220 ASP A CA 1
ATOM 1696 C C . ASP A 1 220 ? 44.850 -3.949 -36.083 1.00 47.59 220 ASP A C 1
ATOM 1698 O O . ASP A 1 220 ? 44.165 -4.816 -36.622 1.00 47.59 220 ASP A O 1
ATOM 1702 N N . GLU A 1 221 ? 44.483 -2.676 -35.916 1.00 49.62 221 GLU A N 1
ATOM 1703 C CA . GLU A 1 221 ? 43.582 -1.792 -36.674 1.00 49.62 221 GLU A CA 1
ATOM 1704 C C . GLU A 1 221 ? 42.413 -2.359 -37.527 1.00 49.62 221 GLU A C 1
ATOM 1706 O O . GLU A 1 221 ? 42.581 -3.098 -38.494 1.00 49.62 221 GLU A O 1
ATOM 1711 N N . ASP A 1 222 ? 41.251 -1.734 -37.278 1.00 50.00 222 ASP A N 1
ATOM 1712 C CA . ASP A 1 222 ? 40.226 -1.327 -38.258 1.00 50.00 222 ASP A CA 1
ATOM 1713 C C . ASP A 1 222 ? 39.054 -2.296 -38.528 1.00 50.00 222 ASP A C 1
ATOM 1715 O O . ASP A 1 222 ? 39.043 -3.038 -39.508 1.00 50.00 222 ASP A O 1
ATOM 1719 N N . MET A 1 223 ? 37.996 -2.205 -37.703 1.00 42.06 223 MET A N 1
ATOM 1720 C CA . MET A 1 223 ? 36.628 -2.617 -38.065 1.00 42.06 223 MET A CA 1
ATOM 1721 C C . MET A 1 223 ? 35.569 -1.699 -37.419 1.00 42.06 223 MET A C 1
ATOM 1723 O O . MET A 1 223 ? 35.165 -1.885 -36.277 1.00 42.06 223 MET A O 1
ATOM 1727 N N . SER A 1 224 ? 35.149 -0.704 -38.204 1.00 41.19 224 SER A N 1
ATOM 1728 C CA . SER A 1 224 ? 33.803 -0.106 -38.318 1.00 41.19 224 SER A CA 1
ATOM 1729 C C . SER A 1 224 ? 32.917 0.074 -37.068 1.00 41.19 224 SER A C 1
ATOM 1731 O O . SER A 1 224 ? 32.277 -0.863 -36.593 1.00 41.19 224 SER A O 1
ATOM 1733 N N . ASP A 1 225 ? 32.749 1.349 -36.697 1.00 43.12 225 ASP A N 1
ATOM 1734 C CA . ASP A 1 225 ? 31.595 1.942 -35.999 1.00 43.12 225 ASP A CA 1
ATOM 1735 C C . ASP A 1 225 ? 30.269 1.646 -36.739 1.00 43.12 225 ASP A C 1
ATOM 1737 O O . ASP A 1 225 ? 29.820 2.446 -37.560 1.00 43.12 225 ASP A O 1
ATOM 1741 N N . ASP A 1 226 ? 29.625 0.514 -36.452 1.00 38.38 226 ASP A N 1
ATOM 1742 C CA . ASP A 1 226 ? 28.231 0.268 -36.865 1.00 38.38 226 ASP A CA 1
ATOM 1743 C C . ASP A 1 226 ? 27.461 -0.536 -35.800 1.00 38.38 226 ASP A C 1
ATOM 1745 O O . ASP A 1 226 ? 26.784 -1.525 -36.067 1.00 38.38 226 ASP A O 1
ATOM 1749 N N . ALA A 1 227 ? 27.581 -0.104 -34.541 1.00 37.47 227 ALA A N 1
ATOM 1750 C CA . ALA A 1 227 ? 26.749 -0.574 -33.433 1.00 37.47 227 ALA A CA 1
ATOM 1751 C C . ALA A 1 227 ? 25.515 0.336 -33.251 1.00 37.47 227 ALA A C 1
ATOM 1753 O O . ALA A 1 227 ? 25.256 0.838 -32.157 1.00 37.47 227 ALA A O 1
ATOM 1754 N N . GLU A 1 228 ? 24.769 0.596 -34.330 1.00 40.19 228 GLU A N 1
ATOM 1755 C CA . GLU A 1 228 ? 23.413 1.146 -34.230 1.00 40.19 228 GLU A CA 1
ATOM 1756 C C . GLU A 1 228 ? 22.395 -0.016 -34.209 1.00 40.19 228 GLU A C 1
ATOM 1758 O O . GLU A 1 228 ? 22.188 -0.713 -35.196 1.00 40.19 228 GLU A O 1
ATOM 1763 N N . ASP A 1 229 ? 21.738 -0.176 -33.056 1.00 40.56 229 ASP A N 1
ATOM 1764 C CA . ASP A 1 229 ? 20.339 -0.610 -32.925 1.00 40.56 229 ASP A CA 1
ATOM 1765 C C . ASP A 1 229 ? 19.932 -2.077 -33.231 1.00 40.56 229 ASP A C 1
ATOM 1767 O O . ASP A 1 229 ? 18.800 -2.307 -33.653 1.00 40.56 229 ASP A O 1
ATOM 1771 N N . GLU A 1 230 ? 20.748 -3.098 -32.930 1.00 39.75 230 GLU A N 1
ATOM 1772 C CA . GLU A 1 230 ? 20.308 -4.516 -33.039 1.00 39.75 230 GLU A CA 1
ATOM 1773 C C . GLU A 1 230 ? 20.472 -5.378 -31.769 1.00 39.75 230 GLU A C 1
ATOM 1775 O O . GLU A 1 230 ? 20.707 -6.585 -31.839 1.00 39.75 230 GLU A O 1
ATOM 1780 N N . GLN A 1 231 ? 20.280 -4.805 -30.575 1.00 39.78 231 GLN A N 1
ATOM 1781 C CA . GLN A 1 231 ? 20.219 -5.617 -29.349 1.00 39.78 231 GLN A CA 1
ATOM 1782 C C . GLN A 1 231 ? 19.152 -5.162 -28.341 1.00 39.78 231 GLN A C 1
ATOM 1784 O O . GLN A 1 231 ? 19.363 -5.181 -27.131 1.00 39.78 231 GLN A O 1
ATOM 1789 N N . GLU A 1 232 ? 17.943 -4.837 -28.813 1.00 44.69 232 GLU A N 1
ATOM 1790 C CA . GLU A 1 232 ? 16.746 -5.023 -27.978 1.00 44.69 232 GLU A CA 1
ATOM 1791 C C . GLU A 1 232 ? 16.465 -6.529 -27.890 1.00 44.69 232 GLU A C 1
ATOM 1793 O O . GLU A 1 232 ? 15.731 -7.130 -28.673 1.00 44.69 232 GLU A O 1
ATOM 1798 N N . SER A 1 233 ? 17.167 -7.165 -26.948 1.00 40.94 233 SER A N 1
ATOM 1799 C CA . SER A 1 233 ? 16.987 -8.567 -26.590 1.00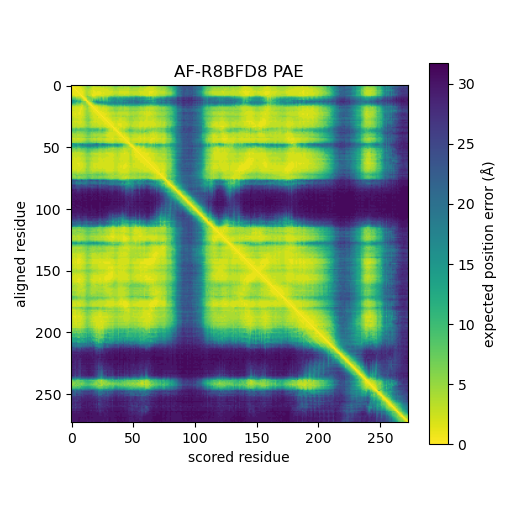 40.94 233 SER A CA 1
ATOM 1800 C C . SER A 1 233 ? 15.504 -8.888 -26.364 1.00 40.94 233 SER A C 1
ATOM 1802 O O . SER A 1 233 ? 14.748 -8.062 -25.859 1.00 40.94 233 SER A O 1
ATOM 1804 N N . LEU A 1 234 ? 15.126 -10.118 -26.708 1.00 44.19 234 LEU A N 1
ATOM 1805 C CA . LEU A 1 234 ? 13.802 -10.761 -26.735 1.00 44.19 234 LEU A CA 1
ATOM 1806 C C . LEU A 1 234 ? 12.933 -10.683 -25.446 1.00 44.19 234 LEU A C 1
ATOM 1808 O O . LEU A 1 234 ? 11.994 -11.461 -25.293 1.00 44.19 234 LEU A O 1
ATOM 1812 N N . ALA A 1 235 ? 13.217 -9.776 -24.511 1.00 44.78 235 ALA A N 1
ATOM 1813 C CA . ALA A 1 235 ? 12.433 -9.490 -23.312 1.00 44.78 235 ALA A CA 1
ATOM 1814 C C . ALA A 1 235 ? 11.295 -8.466 -23.539 1.00 44.78 235 ALA A C 1
ATOM 1816 O O . ALA A 1 235 ? 10.445 -8.294 -22.662 1.00 44.78 235 ALA A O 1
ATOM 1817 N N . ASP A 1 236 ? 11.247 -7.796 -24.697 1.00 49.03 236 ASP A N 1
ATOM 1818 C CA . ASP A 1 236 ? 10.431 -6.588 -24.901 1.00 49.03 236 ASP A CA 1
ATOM 1819 C C . ASP A 1 236 ? 8.982 -6.815 -25.384 1.00 49.03 236 ASP A C 1
ATOM 1821 O O . ASP A 1 236 ? 8.450 -6.079 -26.210 1.00 49.03 236 ASP A O 1
ATOM 1825 N N . GLN A 1 237 ? 8.307 -7.846 -24.870 1.00 51.75 237 GLN A N 1
ATOM 1826 C CA . GLN A 1 237 ? 6.865 -8.041 -25.116 1.00 51.75 237 GLN A CA 1
ATOM 1827 C C . GLN A 1 237 ? 6.041 -8.273 -23.847 1.00 51.75 237 GLN A C 1
ATOM 1829 O O . GLN A 1 237 ? 4.852 -8.574 -23.932 1.00 51.75 237 GLN A O 1
ATOM 1834 N N . SER A 1 238 ? 6.627 -8.130 -22.655 1.00 59.59 238 SER A N 1
ATOM 1835 C CA . SER A 1 238 ? 5.810 -8.091 -21.443 1.00 59.59 238 SER A CA 1
ATOM 1836 C C . SER A 1 238 ? 5.110 -6.733 -21.355 1.00 59.59 238 SER A C 1
ATOM 1838 O O . SER A 1 238 ? 5.744 -5.698 -21.121 1.00 59.59 238 SER A O 1
ATOM 1840 N N . GLU A 1 239 ? 3.795 -6.734 -21.588 1.00 74.00 239 GLU A N 1
ATOM 1841 C CA . GLU A 1 239 ? 2.930 -5.588 -21.312 1.00 74.00 239 GLU A CA 1
ATOM 1842 C C . GLU A 1 239 ? 3.011 -5.276 -19.814 1.00 74.00 239 GLU A C 1
ATOM 1844 O O . GLU A 1 239 ? 2.554 -6.053 -18.973 1.00 74.00 239 GLU A O 1
ATOM 1849 N N . ILE A 1 240 ? 3.633 -4.147 -19.469 1.00 79.56 240 ILE A N 1
ATOM 1850 C CA . ILE A 1 240 ? 3.645 -3.644 -18.098 1.00 79.56 240 ILE A CA 1
ATOM 1851 C C . ILE A 1 240 ? 2.414 -2.747 -17.929 1.00 79.56 240 ILE A C 1
ATOM 1853 O O . ILE A 1 240 ? 2.285 -1.749 -18.651 1.00 79.56 240 ILE A O 1
ATOM 1857 N N . PRO A 1 241 ? 1.519 -3.055 -16.974 1.00 81.25 241 PRO A N 1
ATOM 1858 C CA . PRO A 1 241 ? 0.342 -2.240 -16.708 1.00 81.25 241 PRO A CA 1
ATOM 1859 C C . PRO A 1 241 ? 0.684 -0.756 -16.520 1.00 81.25 241 PRO A C 1
ATOM 1861 O O . PRO A 1 241 ? 1.712 -0.410 -15.942 1.00 81.25 241 PRO A O 1
ATOM 1864 N N . TRP A 1 242 ? -0.192 0.125 -17.009 1.00 80.50 242 TRP A N 1
ATOM 1865 C CA . TRP A 1 242 ? -0.049 1.589 -16.936 1.00 80.50 242 TRP A CA 1
ATOM 1866 C C . TRP A 1 242 ? 1.172 2.189 -17.658 1.00 80.50 242 TRP A C 1
ATOM 1868 O O . TRP A 1 242 ? 1.410 3.393 -17.537 1.00 80.50 242 TRP A O 1
ATOM 1878 N N . THR A 1 243 ? 1.917 1.401 -18.439 1.00 83.44 243 THR A N 1
ATOM 1879 C CA . THR A 1 243 ? 3.042 1.884 -19.252 1.00 83.44 243 THR A CA 1
ATOM 1880 C C . THR A 1 243 ? 2.844 1.536 -20.724 1.00 83.44 243 THR A C 1
ATOM 1882 O O . THR A 1 243 ? 2.218 0.535 -21.062 1.00 83.44 243 THR A O 1
ATOM 1885 N N . GLU A 1 244 ? 3.366 2.378 -21.613 1.00 81.06 244 GLU A N 1
ATOM 1886 C CA . GLU A 1 244 ? 3.324 2.155 -23.057 1.00 81.06 244 GLU A CA 1
ATOM 1887 C C . GLU A 1 244 ? 4.720 2.388 -23.636 1.00 81.06 244 GLU A C 1
ATOM 1889 O O . GLU A 1 244 ? 5.247 3.502 -23.571 1.00 81.06 244 GLU A O 1
ATOM 1894 N N . THR A 1 245 ? 5.315 1.340 -24.208 1.00 76.94 245 THR A N 1
ATOM 1895 C CA . THR A 1 245 ? 6.598 1.429 -24.913 1.00 76.94 245 THR A CA 1
ATOM 1896 C C . THR A 1 245 ? 6.360 1.927 -26.336 1.00 76.94 245 THR A C 1
ATOM 1898 O O . THR A 1 245 ? 5.671 1.286 -27.132 1.00 76.94 245 THR A O 1
ATOM 1901 N N . LEU A 1 246 ? 6.922 3.089 -26.672 1.00 77.00 246 LEU A N 1
ATOM 1902 C CA . LEU A 1 246 ? 6.863 3.634 -28.027 1.00 77.00 246 LEU A CA 1
ATOM 1903 C C . LEU A 1 246 ? 8.078 3.169 -28.829 1.00 77.00 246 LEU A C 1
ATOM 1905 O O . LEU A 1 246 ? 9.208 3.478 -28.463 1.00 77.00 246 LEU A O 1
ATOM 1909 N N . HIS A 1 247 ? 7.839 2.510 -29.961 1.00 70.12 247 HIS A N 1
ATOM 1910 C CA . HIS A 1 247 ? 8.903 2.038 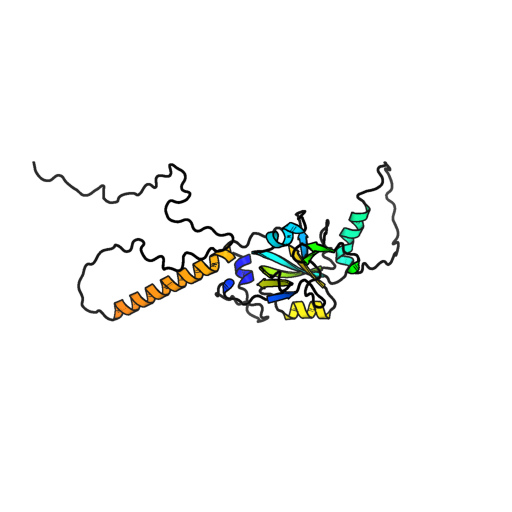-30.843 1.00 70.12 247 HIS A CA 1
ATOM 1911 C C . HIS A 1 247 ? 9.139 3.053 -31.980 1.00 70.12 247 HIS A C 1
ATOM 1913 O O . HIS A 1 247 ? 8.230 3.412 -32.739 1.00 70.12 247 HIS A O 1
ATOM 1919 N N . GLY A 1 248 ? 10.371 3.556 -32.102 1.00 70.00 248 GLY A N 1
ATOM 1920 C CA . GLY A 1 248 ? 10.840 4.372 -33.229 1.00 70.00 248 GLY A CA 1
ATOM 1921 C C . GLY A 1 248 ? 10.043 5.659 -33.529 1.00 70.00 248 GLY A C 1
ATOM 1922 O O . GLY A 1 248 ? 10.248 6.717 -32.925 1.00 70.00 248 GLY A O 1
ATOM 1923 N N . GLY A 1 249 ? 9.220 5.616 -34.583 1.00 58.22 249 GLY A N 1
ATOM 1924 C CA . GLY A 1 249 ? 8.439 6.748 -35.107 1.00 58.22 249 GLY A CA 1
ATOM 1925 C C . GLY A 1 249 ? 7.015 6.875 -34.554 1.00 58.22 249 GLY A C 1
ATOM 1926 O O . GLY A 1 249 ? 6.285 7.786 -34.953 1.00 58.22 249 GLY A O 1
ATOM 1927 N N . GLN A 1 250 ? 6.601 5.963 -33.677 1.00 58.09 250 GLN A N 1
ATOM 1928 C CA . GLN A 1 250 ? 5.224 5.856 -33.201 1.00 58.09 250 GLN A CA 1
ATOM 1929 C C . GLN A 1 250 ? 4.831 7.068 -32.330 1.00 58.09 250 GLN A C 1
ATOM 1931 O O . GLN A 1 250 ? 5.632 7.578 -31.551 1.00 58.09 250 GLN A O 1
ATOM 1936 N N . LYS A 1 251 ? 3.607 7.584 -32.523 1.00 59.81 251 LYS A N 1
ATOM 1937 C CA . LYS A 1 251 ? 3.076 8.843 -31.944 1.00 59.81 251 LYS A CA 1
ATOM 1938 C C . LYS A 1 251 ? 3.839 10.138 -32.274 1.00 59.81 251 LYS A C 1
ATOM 1940 O O . LYS A 1 251 ? 3.537 11.182 -31.693 1.00 59.81 251 LYS A O 1
ATOM 1945 N N . ARG A 1 252 ? 4.757 10.144 -33.249 1.00 58.72 252 ARG A N 1
ATOM 1946 C CA . ARG A 1 252 ? 5.259 11.414 -33.803 1.00 58.72 252 ARG A CA 1
ATOM 1947 C C . ARG A 1 252 ? 4.108 12.166 -34.469 1.00 58.72 252 ARG A C 1
ATOM 1949 O O . ARG A 1 252 ? 3.359 11.593 -35.259 1.00 58.72 252 ARG A O 1
ATOM 1956 N N . ALA A 1 253 ? 3.974 13.455 -34.167 1.00 54.34 253 ALA A N 1
ATOM 1957 C CA . ALA A 1 253 ? 3.048 14.314 -34.891 1.00 54.34 253 ALA A CA 1
ATOM 1958 C C . ALA A 1 253 ? 3.401 14.285 -36.388 1.00 54.34 253 ALA A C 1
ATOM 1960 O O . ALA A 1 253 ? 4.577 14.386 -36.755 1.00 54.34 253 ALA A O 1
ATOM 1961 N N . VAL A 1 254 ? 2.390 14.152 -37.251 1.00 42.94 254 VAL A N 1
ATOM 1962 C CA . VAL A 1 254 ? 2.548 14.219 -38.711 1.00 42.94 254 VAL A CA 1
ATOM 1963 C C . VAL A 1 254 ? 3.185 15.573 -39.057 1.00 42.94 254 VAL A C 1
ATOM 1965 O O . VAL A 1 254 ? 2.515 16.599 -39.031 1.00 42.94 254 VAL A O 1
ATOM 1968 N N . GLY A 1 255 ? 4.501 15.588 -39.306 1.00 52.09 255 GLY A N 1
ATOM 1969 C 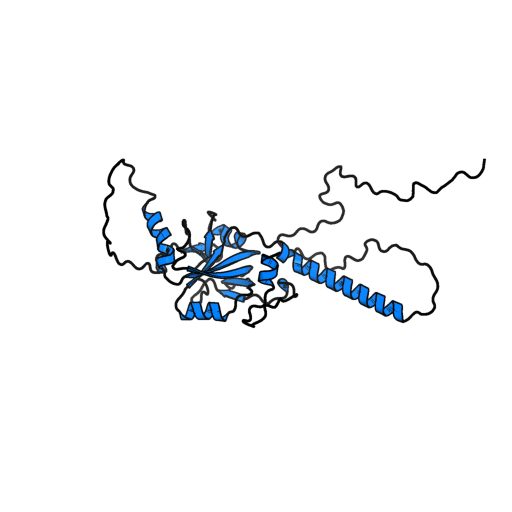CA . GLY A 1 255 ? 5.272 16.802 -39.612 1.00 52.09 255 GLY A CA 1
ATOM 1970 C C . GLY A 1 255 ? 6.530 17.056 -38.768 1.00 52.09 255 GLY A C 1
ATOM 1971 O O . GLY A 1 255 ? 7.296 17.955 -39.117 1.00 52.09 255 GLY A O 1
ATOM 1972 N N . SER A 1 256 ? 6.815 16.285 -37.710 1.00 47.41 256 SER A N 1
ATOM 1973 C CA . SER A 1 256 ? 8.047 16.480 -36.924 1.00 47.41 256 SER A CA 1
ATOM 1974 C C . SER A 1 256 ? 9.285 15.953 -37.674 1.00 47.41 256 SER A C 1
ATOM 1976 O O . SER A 1 256 ? 9.695 14.801 -37.512 1.00 47.41 256 SER A O 1
ATOM 1978 N N . ARG A 1 257 ? 9.889 16.784 -38.531 1.00 46.03 257 ARG A N 1
ATOM 1979 C CA . ARG A 1 257 ? 11.192 16.500 -39.155 1.00 46.03 257 ARG A CA 1
ATOM 1980 C C . ARG A 1 257 ? 12.302 16.735 -38.131 1.00 46.03 257 ARG A C 1
ATOM 1982 O O . ARG A 1 257 ? 12.562 17.872 -37.750 1.00 46.03 257 ARG A O 1
ATOM 1989 N N . VAL A 1 258 ? 12.974 15.663 -37.715 1.00 49.66 258 VAL A N 1
ATOM 1990 C CA . VAL A 1 258 ? 14.238 15.748 -36.973 1.00 49.66 258 VAL A CA 1
ATOM 1991 C C . VAL A 1 258 ? 15.293 16.284 -37.935 1.00 49.66 258 VAL A C 1
ATOM 1993 O O . VAL A 1 258 ? 15.587 15.664 -38.958 1.00 49.66 258 VAL A O 1
ATOM 1996 N N . TRP A 1 259 ? 15.850 17.451 -37.628 1.00 49.59 259 TRP A N 1
ATOM 1997 C CA . TRP A 1 259 ? 17.037 17.938 -38.316 1.00 49.59 259 TRP A CA 1
ATOM 1998 C C . TRP A 1 259 ? 18.216 17.091 -37.846 1.00 49.59 259 TRP A C 1
ATOM 2000 O O . TRP A 1 259 ? 18.770 17.326 -36.777 1.00 49.59 259 TRP A O 1
ATOM 2010 N N . ARG A 1 260 ? 18.591 16.076 -38.628 1.00 56.81 260 ARG A N 1
ATOM 2011 C CA . ARG A 1 260 ? 19.912 15.461 -38.484 1.00 56.81 260 ARG A CA 1
ATOM 2012 C C . ARG A 1 260 ? 20.909 16.376 -39.186 1.00 56.81 260 ARG A C 1
ATOM 2014 O O .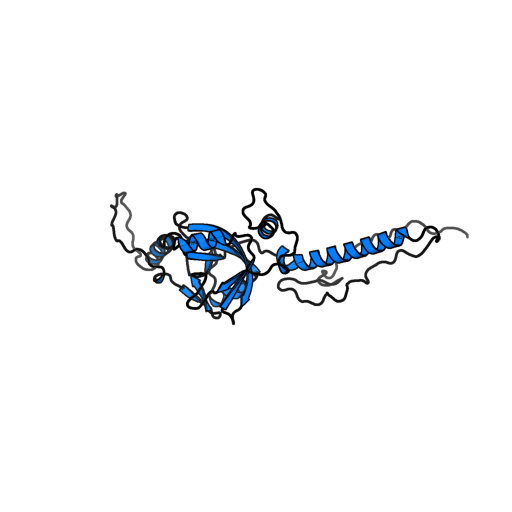 ARG A 1 260 ? 20.833 16.565 -40.400 1.00 56.81 260 ARG A O 1
ATOM 2021 N N . VAL A 1 261 ? 21.811 16.979 -38.417 1.00 49.19 261 VAL A N 1
ATOM 2022 C CA . VAL A 1 261 ? 22.957 17.698 -38.977 1.00 49.19 261 VAL A CA 1
ATOM 2023 C C . VAL A 1 261 ? 23.922 16.650 -39.519 1.00 49.19 261 VAL A C 1
ATOM 2025 O O . VAL A 1 261 ? 24.522 15.893 -38.763 1.00 49.19 261 VAL A O 1
ATOM 2028 N N . ARG A 1 262 ? 24.036 16.596 -40.842 1.00 50.50 262 ARG A N 1
ATOM 2029 C CA . ARG A 1 262 ? 25.024 15.793 -41.559 1.00 50.50 262 ARG A CA 1
ATOM 2030 C C . ARG A 1 262 ? 26.383 16.496 -41.486 1.00 50.50 262 ARG A C 1
ATOM 2032 O O . ARG A 1 262 ? 26.506 17.639 -41.926 1.00 50.50 262 ARG A O 1
ATOM 2039 N N . ARG A 1 263 ? 27.379 15.848 -40.863 1.00 54.50 263 ARG A N 1
ATOM 2040 C CA . ARG A 1 263 ? 28.755 16.370 -40.682 1.00 54.50 263 ARG A CA 1
ATOM 2041 C C . ARG A 1 263 ? 29.579 16.384 -41.981 1.00 54.50 263 ARG A C 1
ATOM 2043 O O . ARG A 1 263 ? 30.701 16.876 -41.992 1.00 54.50 263 ARG A O 1
ATOM 2050 N N . ASP A 1 264 ? 29.009 15.898 -43.072 1.00 58.94 264 ASP A N 1
ATOM 2051 C CA . ASP A 1 264 ? 29.631 15.684 -44.379 1.00 58.94 264 ASP A CA 1
ATOM 2052 C C . ASP A 1 264 ? 29.512 16.878 -45.354 1.00 58.94 264 ASP A C 1
ATOM 2054 O O . ASP A 1 264 ? 30.107 16.859 -46.430 1.00 58.94 264 ASP A O 1
ATOM 2058 N N . LEU A 1 265 ? 28.854 17.983 -44.983 1.00 53.09 265 LEU A N 1
ATOM 2059 C CA . LEU A 1 265 ? 28.760 19.192 -45.827 1.00 53.09 265 LEU A CA 1
ATOM 2060 C C . LEU A 1 265 ? 30.008 20.099 -45.750 1.00 53.09 265 LEU A C 1
ATOM 2062 O O . LEU A 1 265 ? 29.897 21.298 -45.496 1.00 53.09 265 LEU A O 1
ATOM 2066 N N . GLY A 1 266 ? 31.207 19.549 -45.968 1.00 51.62 266 GLY A N 1
ATOM 2067 C CA . GLY A 1 266 ? 32.434 20.359 -45.919 1.00 51.62 266 GLY A CA 1
ATOM 2068 C C . GLY A 1 266 ? 33.729 19.771 -46.481 1.00 51.62 266 GLY A C 1
ATOM 2069 O O . GLY A 1 266 ? 34.751 20.455 -46.434 1.00 51.62 266 GLY A O 1
ATOM 2070 N N . ARG A 1 267 ? 33.748 18.549 -47.024 1.00 56.03 267 ARG A N 1
ATOM 2071 C CA . ARG A 1 267 ? 34.952 17.998 -47.673 1.00 56.03 267 ARG A CA 1
ATOM 2072 C C . ARG A 1 267 ? 34.578 17.173 -48.897 1.00 56.03 267 ARG A C 1
ATOM 2074 O O . ARG A 1 267 ? 34.226 16.010 -48.777 1.00 56.03 267 ARG A O 1
ATOM 2081 N N . GLY A 1 268 ? 34.687 17.776 -50.078 1.00 44.88 268 GLY A N 1
ATOM 2082 C CA . GLY A 1 268 ? 34.549 17.037 -51.329 1.00 44.88 268 GLY A CA 1
ATOM 2083 C C . GLY A 1 268 ? 34.438 17.916 -52.568 1.00 44.88 268 GLY A C 1
ATOM 2084 O O . GLY A 1 268 ? 33.338 18.167 -53.038 1.00 44.88 268 GLY A O 1
ATOM 2085 N N . GLY A 1 269 ? 35.589 18.307 -53.121 1.00 41.69 269 GLY A N 1
ATOM 2086 C CA . GLY A 1 269 ? 35.763 18.374 -54.574 1.00 41.69 269 GLY A CA 1
ATOM 2087 C C . GLY A 1 269 ? 35.661 19.741 -55.250 1.00 41.69 269 GLY A C 1
ATOM 2088 O O . GLY A 1 269 ? 34.581 20.162 -55.632 1.00 41.69 269 GLY A O 1
ATOM 2089 N N . THR A 1 270 ? 36.821 20.315 -55.581 1.00 39.09 270 THR A N 1
ATOM 2090 C CA . THR A 1 270 ? 37.126 20.663 -56.981 1.00 39.09 270 THR A CA 1
ATOM 2091 C C . THR A 1 270 ? 38.613 20.427 -57.239 1.00 39.09 270 THR A C 1
ATOM 2093 O O . THR A 1 270 ? 39.454 21.264 -56.917 1.00 39.09 270 THR A O 1
ATOM 2096 N N . ALA A 1 271 ? 38.922 19.267 -57.815 1.00 40.16 271 ALA A N 1
ATOM 2097 C CA . ALA A 1 271 ? 40.125 19.038 -58.597 1.00 40.16 271 ALA A CA 1
ATOM 2098 C C . ALA A 1 271 ? 39.689 18.700 -60.032 1.00 40.16 271 ALA A C 1
ATOM 2100 O O . ALA A 1 271 ? 38.776 17.899 -60.213 1.00 40.16 271 ALA A O 1
ATOM 2101 N N . ALA A 1 272 ? 40.410 19.291 -60.986 1.00 39.16 272 ALA A N 1
ATOM 2102 C CA . ALA A 1 272 ? 40.493 18.996 -62.419 1.00 39.16 272 ALA A CA 1
ATOM 2103 C C . ALA A 1 272 ? 39.331 19.415 -63.346 1.00 39.16 272 ALA A C 1
ATOM 2105 O O . ALA A 1 272 ? 38.178 19.024 -63.177 1.00 39.16 272 ALA A O 1
ATOM 2106 N N . GLY A 1 273 ? 39.721 20.170 -64.380 1.00 38.56 273 GLY A N 1
ATOM 2107 C CA . GLY A 1 273 ? 38.938 20.645 -65.516 1.00 38.56 273 GLY A CA 1
ATOM 2108 C C . GLY A 1 273 ? 39.625 21.839 -66.156 1.00 38.56 273 GLY A C 1
ATOM 2109 O O . GLY A 1 273 ? 38.999 22.917 -66.145 1.00 38.56 273 GLY A O 1
#

Organism: Phaeoacremonium minimum (strain UCR-PA7) (NCBI:txid1286976)

Secondary structure (DSSP, 8-state):
-HHHHHHTB--S--SS--B--S-GGGSPPEEEE-SSTT-S-S-BEE-SS---GGGHHHHHTT-EEEEEEESSGGGGHHHHHHHTSSSS----------------------GGGS-EEE-TT--EEE--SSPPPGGGEEEEEEEEEEEEETTTTEEEEE----HHHHHHHHHTTPEEEEEE--PPP-HHHHHHHHHHHHHHHHHHHHHHHHHHHTT-SS----------S----TTTT---TT--PPPTTTT--TT-------TTTT-------

Radius of gyration: 29.24 Å; Cα contacts (8 Å, |Δi|>4): 331; chains: 1; bounding box: 85×51×94 Å

Solvent-accessible surface area (backbone atoms only — not comparable to full-atom values): 17460 Å² total; per-residue (Å²): 109,69,71,59,56,49,63,28,26,56,40,66,95,56,100,62,93,48,69,53,88,68,44,75,86,78,51,84,60,49,79,38,31,45,46,74,98,72,40,63,39,80,28,40,34,52,50,98,54,94,72,56,60,82,49,45,66,72,67,46,50,60,26,53,28,39,39,28,39,35,70,38,61,69,21,52,45,62,34,59,64,56,68,70,70,75,82,82,78,92,75,95,79,86,88,77,98,68,94,77,77,87,76,87,73,91,71,80,62,54,81,84,73,56,63,67,45,67,24,91,66,54,44,35,34,36,73,57,95,47,76,68,39,68,92,27,41,45,79,77,49,59,33,34,29,75,40,74,42,65,88,78,32,28,40,28,33,44,56,34,66,43,65,66,58,60,51,50,41,47,73,73,69,27,45,42,33,44,33,40,54,88,57,78,74,53,65,66,68,71,48,38,54,59,52,52,51,53,51,54,50,54,51,52,54,48,55,52,49,58,60,52,66,74,74,58,88,87,76,85,85,89,83,79,98,71,89,77,88,86,74,87,60,95,71,86,75,74,85,50,79,100,61,82,90,75,64,92,71,61,90,60,62,96,79,76,75,80,84,75,83,70,89,72,86,81,76,84,85,92,80,90,134

Mean predicted aligned error: 14.88 Å

pLDDT: mean 74.52, std 21.14, range [29.62, 97.12]

Sequence (273 aa):
MQTMSYFHMDGNPSEVTQWNPAPLTSLPPIEVKYAGPSQGIAGIICYGSHLMPHLLADAINGTVIAVVEIQDPKAFQTALKHGISSDEISQDVEMGVGELEEAEGHISPTLDQLSVTRTPESIPFIRQEVSLNPKYTQNIGLALIRGIDTQREVLQLLTPLDPNKIETARKNGSVIVPLAGKFDPPTWAYVEDRYSQGHSARSKEREQNESLEVMDEDTDEDMSDDAEDEQESLADQSEIPWTETLHGGQKRAVGSRVWRVRRDLGRGGTAAG

Nearest PDB structures (foldseek):
  8puw-assembly1_E  TM=8.871E-01  e=2.289E-13  Thermochaetoides thermophila DSM 1495
  6of2-assembly1_B  TM=8.801E-01  e=5.458E-13  Thermochaetoides thermophila DSM 1495
  7y18-assembly2_E  TM=7.514E-01  e=4.976E-08  Saccharomyces cerevisiae S288C
  7y18-assembly1_A  TM=7.563E-01  e=1.048E-07  Saccharomyces cerevisiae S288C
  8j5y-assembly1_B  TM=8.003E-01  e=3.408E-07  Saccharomyces cerevisiae

Foldseek 3Di:
DVVVQQLQWALDPDPDIDGHLDALVPDFFDKAAQDDPRHLALAAEEPPDPDDLQCVQVVQAQFKWWKKWQLFLCQQVVQVVVVVPDDDDDDDDDDDPDDDDDPPPDDRDDSVPFPWDAYPLRGTHGYGPDGGDPVRMDTQGMWGFNHADSVRNITGIRGSHDVVVSVVSVVSVIGIYIYHYPDDRPPCSLCVVVVVVVVVVVVVVVVVVVVVVVPDPDDDDDDDDDPPDDPPDPPPPPDRPPDDDDDDCPPDDPDPDDPDPDPPVPDDDDDDD